Protein AF-A0A8J3V2R7-F1 (afdb_monomer)

Organism: NCBI:txid487172

Foldseek 3Di:
DDAQEKAFLFAFAQWKWWKDAPNDIGIHGHHHHDDQPPLVVQAGMAGQQVNVCVRQVWDQDPPQSFTPPDPDQKFWIWIDTPDGYQHQGDDDDGDGNVVVNSHHGDPPPNPPPPPPDDDDDDDDDDGDTGIYGTDDDDDDDDDDDDDDDDDDDDDDDDDDDDDDDDDDDDDDDDDDDDDDDDDDDD

pLDDT: mean 70.34, std 26.2, range [26.89, 98.31]

Structure (mmCIF, N/CA/C/O backbone):
data_AF-A0A8J3V2R7-F1
#
_entry.id   AF-A0A8J3V2R7-F1
#
loop_
_atom_site.group_PDB
_atom_site.id
_atom_site.type_symbol
_atom_site.label_atom_id
_atom_site.label_alt_id
_atom_site.label_comp_id
_atom_site.label_asym_id
_atom_site.label_entity_id
_atom_site.label_seq_id
_atom_site.pdbx_PDB_ins_code
_atom_site.Cartn_x
_atom_site.Cartn_y
_atom_site.Cartn_z
_atom_site.occupancy
_atom_site.B_iso_or_equiv
_atom_site.auth_seq_id
_atom_site.auth_comp_id
_atom_site.auth_asym_id
_atom_site.auth_atom_id
_atom_site.pdbx_PDB_model_num
ATOM 1 N N . MET A 1 1 ? 3.127 14.231 4.949 1.00 80.62 1 MET A N 1
ATOM 2 C CA . MET A 1 1 ? 2.499 12.976 4.472 1.00 80.62 1 MET A CA 1
ATOM 3 C C . MET A 1 1 ? 1.291 13.250 3.580 1.00 80.62 1 MET A C 1
ATOM 5 O O . MET A 1 1 ? 0.375 13.975 3.983 1.00 80.62 1 MET A O 1
ATOM 9 N N . GLN A 1 2 ? 1.306 12.687 2.372 1.00 93.19 2 GLN A N 1
ATOM 10 C CA . GLN A 1 2 ? 0.197 12.668 1.410 1.00 93.19 2 GLN A CA 1
ATOM 11 C C . GLN A 1 2 ? -0.614 11.383 1.610 1.00 93.19 2 GLN A C 1
ATOM 13 O O . GLN A 1 2 ? -0.013 10.329 1.777 1.00 93.19 2 GLN A O 1
ATOM 18 N N . LYS A 1 3 ? -1.953 11.468 1.585 1.00 96.25 3 LYS A N 1
ATOM 19 C CA . LYS A 1 3 ? -2.803 10.279 1.742 1.00 96.25 3 LYS A CA 1
ATOM 20 C C . LYS A 1 3 ? -2.642 9.357 0.529 1.00 96.25 3 LYS A C 1
ATOM 22 O O . LYS A 1 3 ? -2.679 9.838 -0.602 1.00 96.25 3 LYS A O 1
ATOM 27 N N . GLY A 1 4 ? -2.479 8.065 0.781 1.00 97.00 4 GLY A N 1
ATOM 28 C CA . GLY A 1 4 ? -2.238 7.034 -0.224 1.00 97.00 4 GLY A CA 1
ATOM 29 C C . GLY A 1 4 ? -0.777 6.946 -0.669 1.00 97.00 4 GLY A C 1
ATOM 30 O O . GLY A 1 4 ? -0.465 6.116 -1.514 1.00 97.00 4 GLY A O 1
ATOM 31 N N . LEU A 1 5 ? 0.135 7.761 -0.129 1.00 97.44 5 LEU A N 1
ATOM 32 C CA . LEU A 1 5 ? 1.559 7.541 -0.369 1.00 97.44 5 LEU A CA 1
ATOM 33 C C . LEU A 1 5 ? 2.002 6.294 0.399 1.00 97.44 5 LEU A C 1
ATOM 35 O O . LEU A 1 5 ? 1.673 6.132 1.574 1.00 97.44 5 LEU A O 1
ATOM 39 N N . ALA A 1 6 ? 2.770 5.438 -0.263 1.00 96.81 6 ALA A N 1
ATOM 40 C CA . ALA A 1 6 ? 3.414 4.304 0.370 1.00 96.81 6 ALA A CA 1
ATOM 41 C C . ALA A 1 6 ? 4.897 4.205 -0.005 1.00 96.81 6 ALA A C 1
ATOM 43 O O . ALA A 1 6 ? 5.293 4.553 -1.126 1.00 96.81 6 ALA A O 1
ATOM 44 N N . ALA A 1 7 ? 5.707 3.699 0.926 1.00 95.44 7 ALA A N 1
ATOM 45 C CA . ALA A 1 7 ? 7.078 3.291 0.648 1.00 95.44 7 ALA A CA 1
ATOM 46 C C . ALA A 1 7 ? 7.116 1.799 0.298 1.00 95.44 7 ALA A C 1
ATOM 48 O O . ALA A 1 7 ? 6.438 0.997 0.942 1.00 95.44 7 ALA A O 1
ATOM 49 N N . SER A 1 8 ? 7.903 1.420 -0.714 1.00 94.94 8 SER A N 1
ATOM 50 C CA . SER A 1 8 ? 8.157 0.008 -1.030 1.00 94.94 8 SER A CA 1
ATOM 51 C C . SER A 1 8 ? 9.658 -0.306 -1.053 1.00 94.94 8 SER A C 1
ATOM 53 O O . SER A 1 8 ? 10.448 0.472 -1.605 1.00 94.94 8 SER A O 1
ATOM 55 N N . PRO A 1 9 ? 10.080 -1.467 -0.514 1.00 93.06 9 PRO A N 1
ATOM 56 C CA . PRO A 1 9 ? 11.466 -1.915 -0.549 1.00 93.06 9 PRO A CA 1
ATOM 57 C C . PRO A 1 9 ? 11.858 -2.531 -1.901 1.00 93.06 9 PRO A C 1
ATOM 59 O O . PRO A 1 9 ? 13.017 -2.897 -2.097 1.00 93.06 9 PRO A O 1
ATOM 62 N N . SER A 1 10 ? 10.908 -2.676 -2.832 1.00 93.88 10 SER A N 1
ATOM 63 C CA . SER A 1 10 ? 11.123 -3.411 -4.081 1.00 93.88 10 SER A CA 1
ATOM 64 C C . SER A 1 10 ? 10.361 -2.890 -5.295 1.00 93.88 10 SER A C 1
ATOM 66 O O . SER A 1 10 ? 10.948 -2.898 -6.372 1.00 93.88 10 SER A O 1
ATOM 68 N N . TRP A 1 11 ? 9.109 -2.437 -5.174 1.00 95.19 11 TRP A N 1
ATOM 69 C CA . TRP A 1 11 ? 8.280 -2.121 -6.345 1.00 95.19 11 TRP A CA 1
ATOM 70 C C . TRP A 1 11 ? 8.709 -0.849 -7.107 1.00 95.19 11 TRP A C 1
ATOM 72 O O . TRP A 1 11 ? 9.328 0.049 -6.522 1.00 95.19 11 TRP A O 1
ATOM 82 N N . PRO A 1 12 ? 8.372 -0.745 -8.413 1.00 95.88 12 PRO A N 1
ATOM 83 C CA . PRO A 1 12 ? 8.630 0.441 -9.227 1.00 95.88 12 PRO A CA 1
ATOM 84 C C . PRO A 1 12 ? 8.034 1.724 -8.638 1.00 95.88 12 PRO A C 1
ATOM 86 O O . PRO A 1 12 ? 6.883 1.729 -8.189 1.00 95.88 12 PRO A O 1
ATOM 89 N N . MET A 1 13 ? 8.778 2.831 -8.704 1.00 95.31 13 MET A N 1
ATOM 90 C CA . MET A 1 13 ? 8.238 4.166 -8.401 1.00 95.31 13 MET A CA 1
ATOM 91 C C . MET A 1 13 ? 7.055 4.495 -9.314 1.00 95.31 13 MET A C 1
ATOM 93 O O . MET A 1 13 ? 7.127 4.293 -10.526 1.00 95.31 13 MET A O 1
ATOM 97 N N . GLY A 1 14 ? 5.970 5.001 -8.726 1.00 94.75 14 GLY A N 1
ATOM 98 C CA . GLY A 1 14 ? 4.709 5.269 -9.418 1.00 94.75 14 GLY A CA 1
ATOM 99 C C . GLY A 1 14 ? 3.771 4.062 -9.546 1.00 94.75 14 GLY A C 1
ATOM 100 O O . GLY A 1 14 ? 2.698 4.210 -10.125 1.00 94.75 14 GLY A O 1
ATOM 101 N N . THR A 1 15 ? 4.126 2.887 -9.003 1.00 96.69 15 THR A N 1
ATOM 102 C CA . THR A 1 15 ? 3.207 1.732 -8.917 1.00 96.69 15 THR A CA 1
ATOM 103 C C . THR A 1 15 ? 1.975 2.108 -8.102 1.00 96.69 15 THR A C 1
ATOM 105 O O . THR A 1 15 ? 2.119 2.667 -7.021 1.00 96.69 15 THR A O 1
ATOM 108 N N . LYS A 1 16 ? 0.775 1.791 -8.588 1.00 97.31 16 LYS A N 1
ATOM 109 C CA . LYS A 1 16 ? -0.505 2.082 -7.930 1.00 97.31 16 LYS A CA 1
ATOM 110 C C . LYS A 1 16 ? -1.257 0.802 -7.611 1.00 97.31 16 LYS A C 1
ATOM 112 O O . LYS A 1 16 ? -1.117 -0.210 -8.301 1.00 97.31 16 LYS A O 1
ATOM 117 N N . GLY A 1 17 ? -2.100 0.871 -6.595 1.00 97.19 17 GLY A N 1
ATOM 118 C CA . GLY A 1 17 ? -2.935 -0.242 -6.190 1.00 97.19 17 GLY A CA 1
ATOM 119 C C . GLY A 1 17 ? -3.893 0.132 -5.075 1.00 97.19 17 GLY A C 1
ATOM 120 O O . GLY A 1 17 ? -4.165 1.305 -4.821 1.00 97.19 17 GLY A O 1
ATOM 121 N N . TYR A 1 18 ? -4.391 -0.882 -4.383 1.00 97.81 18 TYR A N 1
ATOM 122 C CA . TYR A 1 18 ? -5.098 -0.716 -3.123 1.00 97.81 18 TYR A CA 1
ATOM 123 C C . TYR A 1 18 ? -4.749 -1.831 -2.142 1.00 97.81 18 TYR A C 1
ATOM 125 O O . TYR A 1 18 ? -4.380 -2.939 -2.530 1.00 97.81 18 TYR A O 1
ATOM 133 N N . VAL A 1 19 ? -4.897 -1.525 -0.859 1.00 97.50 19 VAL A N 1
ATOM 134 C CA . VAL A 1 19 ? -4.852 -2.479 0.246 1.00 97.50 19 VAL A CA 1
ATOM 135 C C . VAL A 1 19 ? -6.250 -2.685 0.822 1.00 97.50 19 VAL A C 1
ATOM 137 O O . VAL A 1 19 ? -7.100 -1.793 0.760 1.00 97.50 19 VAL A O 1
ATOM 140 N N . VAL A 1 20 ? -6.485 -3.865 1.389 1.00 97.31 20 VAL A N 1
ATOM 141 C CA . VAL A 1 20 ? -7.704 -4.225 2.114 1.00 97.31 20 VAL A CA 1
ATOM 142 C C . VAL A 1 20 ? -7.334 -4.709 3.512 1.00 97.31 20 VAL A C 1
ATOM 144 O O . VAL A 1 20 ? -6.517 -5.620 3.667 1.00 97.31 20 VAL A O 1
ATOM 147 N N . TYR A 1 21 ? -7.967 -4.114 4.522 1.00 97.00 21 TYR A N 1
ATOM 148 C CA . TYR A 1 21 ? -7.853 -4.491 5.930 1.00 97.00 21 TYR A CA 1
ATOM 149 C C . TYR A 1 21 ? -9.238 -4.457 6.576 1.00 97.00 21 TYR A C 1
ATOM 151 O O . TYR A 1 21 ? -9.929 -3.445 6.483 1.00 97.00 21 TYR A O 1
ATOM 159 N N . GLN A 1 22 ? -9.659 -5.563 7.202 1.00 95.38 22 GLN A N 1
ATOM 160 C CA . GLN A 1 22 ? -10.963 -5.683 7.880 1.00 95.38 22 GLN A CA 1
ATOM 161 C C . GLN A 1 22 ? -12.152 -5.160 7.035 1.00 95.38 22 GLN A C 1
ATOM 163 O O . GLN A 1 22 ? -13.019 -4.438 7.518 1.00 95.38 22 GLN A O 1
ATOM 168 N N . GLY A 1 23 ? -12.162 -5.474 5.734 1.00 96.56 23 GLY A N 1
ATOM 169 C CA . GLY A 1 23 ? -13.194 -5.034 4.783 1.00 96.56 23 GLY A CA 1
ATOM 170 C C . GLY A 1 23 ? -13.068 -3.587 4.279 1.00 96.56 23 GLY A C 1
ATOM 171 O O . GLY A 1 23 ? -13.684 -3.248 3.272 1.00 96.56 23 GLY A O 1
ATOM 172 N N . LYS A 1 24 ? -12.237 -2.737 4.896 1.00 97.75 24 LYS A N 1
ATOM 173 C CA . LYS A 1 24 ? -11.935 -1.392 4.383 1.00 97.75 24 LYS A CA 1
ATOM 174 C C . LYS A 1 24 ? -10.917 -1.475 3.248 1.00 97.75 24 LYS A C 1
ATOM 176 O O . LYS A 1 24 ? -9.888 -2.132 3.395 1.00 97.75 24 LYS A O 1
ATOM 181 N N . LYS A 1 25 ? -11.169 -0.759 2.149 1.00 97.94 25 LYS A N 1
ATOM 182 C CA . LYS A 1 25 ? -10.244 -0.601 1.015 1.00 97.94 25 LYS A CA 1
ATOM 183 C C . LYS A 1 25 ? -9.603 0.785 1.055 1.00 97.94 25 LYS A C 1
ATOM 185 O O . LYS A 1 25 ? -10.325 1.774 1.151 1.00 97.94 25 LYS A O 1
ATOM 190 N N . ALA A 1 26 ? -8.284 0.874 0.912 1.00 98.31 26 ALA A N 1
ATOM 191 C CA . ALA A 1 26 ? -7.586 2.143 0.713 1.00 98.31 26 ALA A CA 1
ATOM 192 C C . ALA A 1 26 ? -6.630 2.066 -0.478 1.00 98.31 26 ALA A C 1
ATOM 194 O O . ALA A 1 26 ? -5.900 1.092 -0.632 1.00 98.31 26 ALA A O 1
ATOM 195 N N . GLU A 1 27 ? -6.644 3.091 -1.322 1.00 98.31 27 GLU A N 1
ATOM 196 C CA . GLU A 1 27 ? -5.749 3.198 -2.476 1.00 98.31 27 GLU A CA 1
ATOM 197 C C . GLU A 1 27 ? -4.338 3.599 -2.040 1.00 98.31 27 GLU A C 1
ATOM 199 O O . GLU A 1 27 ? -4.170 4.339 -1.068 1.00 98.31 27 GLU A O 1
ATOM 204 N N . PHE A 1 28 ? -3.334 3.125 -2.776 1.00 97.81 28 PHE A N 1
ATOM 205 C CA . PHE A 1 28 ? -1.943 3.516 -2.589 1.00 97.81 28 PHE A CA 1
ATOM 206 C C . PHE A 1 28 ? -1.245 3.818 -3.918 1.00 97.81 28 PHE A C 1
ATOM 208 O O . PHE A 1 28 ? -1.607 3.293 -4.975 1.00 97.81 28 PHE A O 1
ATOM 215 N N . PHE A 1 29 ? -0.177 4.605 -3.839 1.00 97.69 29 PHE A N 1
ATOM 216 C CA . PHE A 1 29 ? 0.861 4.700 -4.853 1.00 97.69 29 PHE A CA 1
ATOM 217 C C . PHE A 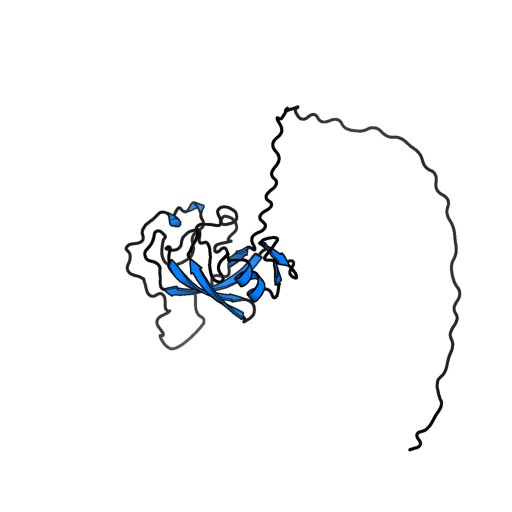1 29 ? 2.247 4.662 -4.199 1.00 97.69 29 PHE A C 1
ATOM 219 O O . PHE A 1 29 ? 2.457 5.183 -3.104 1.00 97.69 29 PHE A O 1
ATOM 226 N N . ILE A 1 30 ? 3.205 4.041 -4.880 1.00 97.31 30 ILE A N 1
ATOM 227 C CA . ILE A 1 30 ? 4.590 3.923 -4.435 1.00 97.31 30 ILE A CA 1
ATOM 228 C C . ILE A 1 30 ? 5.321 5.224 -4.760 1.00 97.31 30 ILE A C 1
ATOM 230 O O . ILE A 1 30 ? 5.652 5.484 -5.918 1.00 97.31 30 ILE A O 1
ATOM 234 N N . GLY A 1 31 ? 5.523 6.042 -3.727 1.00 95.56 31 GLY A N 1
ATOM 235 C CA . GLY A 1 31 ? 6.181 7.348 -3.807 1.00 95.56 31 GLY A CA 1
ATOM 236 C C . GLY A 1 31 ? 7.507 7.434 -3.049 1.00 95.56 31 GLY A C 1
ATOM 237 O O . GLY A 1 31 ? 8.198 8.436 -3.193 1.00 95.56 31 GLY A O 1
ATOM 238 N N . ASP A 1 32 ? 7.860 6.417 -2.255 1.00 94.25 32 ASP A N 1
ATOM 239 C CA . ASP A 1 32 ? 9.074 6.415 -1.428 1.00 94.25 32 ASP A CA 1
ATOM 240 C C . ASP A 1 32 ? 9.726 5.015 -1.305 1.00 94.25 32 ASP A C 1
ATOM 242 O O . ASP A 1 32 ? 9.177 3.995 -1.744 1.00 94.25 32 ASP A O 1
ATOM 246 N N . ARG A 1 33 ? 10.933 4.949 -0.736 1.00 92.44 33 ARG A N 1
ATOM 247 C CA . ARG A 1 33 ? 11.737 3.734 -0.569 1.00 92.44 33 ARG A CA 1
ATOM 248 C C . ARG A 1 33 ? 11.772 3.257 0.868 1.00 92.44 33 ARG A C 1
ATOM 250 O O . ARG A 1 33 ? 12.019 4.022 1.788 1.00 92.44 33 ARG A O 1
ATOM 257 N N . GLY A 1 34 ? 11.645 1.945 1.028 1.00 86.19 34 GLY A N 1
ATOM 258 C CA . GLY A 1 34 ? 11.691 1.297 2.332 1.00 86.19 34 GLY A CA 1
ATOM 259 C C . GLY A 1 34 ? 10.388 0.569 2.667 1.00 86.19 34 GLY A C 1
ATOM 260 O O . GLY A 1 34 ? 9.577 0.350 1.774 1.00 86.19 34 GLY A O 1
ATOM 261 N N . PRO A 1 35 ? 10.200 0.152 3.926 1.00 79.12 35 PRO A N 1
ATOM 262 C CA . PRO A 1 35 ? 11.092 0.431 5.050 1.00 79.12 35 PRO A CA 1
ATOM 263 C C . PRO A 1 35 ? 12.407 -0.354 4.922 1.00 79.12 35 PRO A C 1
ATOM 265 O O . PRO A 1 35 ? 12.427 -1.447 4.361 1.00 79.12 35 PRO A O 1
ATOM 268 N N . GLY A 1 36 ? 13.526 0.177 5.419 1.00 75.56 36 GLY A N 1
ATOM 269 C CA . GLY A 1 36 ? 14.792 -0.573 5.461 1.00 75.56 36 GLY A CA 1
ATOM 270 C C . GLY A 1 36 ? 14.707 -1.679 6.515 1.00 75.56 36 GLY A C 1
ATOM 271 O O . GLY A 1 36 ? 14.497 -2.855 6.219 1.00 75.56 36 GLY A O 1
ATOM 272 N N . ILE A 1 37 ? 14.752 -1.269 7.780 1.00 74.81 37 ILE A N 1
ATOM 273 C CA . ILE A 1 37 ? 14.200 -2.037 8.900 1.00 74.81 37 ILE A CA 1
ATOM 274 C C . ILE A 1 37 ? 12.749 -1.546 9.076 1.00 74.81 37 ILE A C 1
ATOM 276 O O . ILE A 1 37 ? 12.566 -0.331 9.084 1.00 74.81 37 ILE A O 1
ATOM 280 N N . PRO A 1 38 ? 11.724 -2.417 9.197 1.00 74.50 38 PRO A N 1
ATOM 281 C CA . PRO A 1 38 ? 11.797 -3.857 9.441 1.00 74.50 38 PRO A CA 1
ATOM 282 C C . PRO A 1 38 ? 11.468 -4.757 8.224 1.00 74.50 38 PRO A C 1
ATOM 284 O O . PRO A 1 38 ? 10.892 -5.825 8.420 1.00 74.50 38 PRO A O 1
ATOM 287 N N . SER A 1 39 ? 11.880 -4.427 6.986 1.00 69.56 39 SER A N 1
ATOM 288 C CA . SER A 1 39 ? 11.642 -5.313 5.814 1.00 69.56 39 SER A CA 1
ATOM 289 C C . SER A 1 39 ? 12.160 -6.744 5.997 1.00 69.56 39 SER A C 1
ATOM 291 O O . SER A 1 39 ? 11.548 -7.698 5.524 1.00 69.56 39 SER A O 1
ATOM 293 N N . ASN A 1 40 ? 13.244 -6.922 6.757 1.00 62.25 40 ASN A N 1
ATOM 294 C CA . ASN A 1 40 ? 13.793 -8.241 7.096 1.00 62.25 40 ASN A CA 1
ATOM 295 C C . ASN A 1 40 ? 12.864 -9.091 7.998 1.00 62.25 40 ASN A C 1
ATOM 297 O O . ASN A 1 40 ? 13.175 -10.246 8.267 1.00 62.25 40 ASN A O 1
ATOM 301 N N . LYS A 1 41 ? 11.745 -8.530 8.480 1.00 64.31 41 LYS A N 1
ATOM 302 C CA . LYS A 1 41 ? 10.722 -9.182 9.318 1.00 64.31 41 LYS A CA 1
ATOM 303 C C . LYS A 1 41 ? 9.365 -9.319 8.599 1.00 64.31 41 LYS A C 1
ATOM 305 O O . LYS A 1 41 ? 8.340 -9.456 9.257 1.00 64.31 41 LYS A O 1
ATOM 310 N N . GLY A 1 42 ? 9.344 -9.255 7.263 1.00 69.94 42 GLY A N 1
ATOM 311 C CA . GLY A 1 42 ? 8.124 -9.436 6.458 1.00 69.94 42 GLY A CA 1
ATOM 312 C C . GLY A 1 42 ? 7.221 -8.200 6.360 1.00 69.94 42 GLY A C 1
ATOM 313 O O . GLY A 1 42 ? 6.051 -8.322 6.000 1.00 69.94 42 GLY A O 1
ATOM 314 N N . VAL A 1 43 ? 7.751 -7.014 6.674 1.00 77.06 43 VAL A N 1
ATOM 315 C CA . VAL A 1 43 ? 7.044 -5.730 6.562 1.00 77.06 43 VAL A CA 1
ATOM 316 C C . VAL A 1 43 ? 7.408 -5.067 5.237 1.00 77.06 43 VAL A C 1
ATOM 318 O O . VAL A 1 43 ? 8.493 -4.515 5.093 1.00 77.06 43 VAL A O 1
ATOM 321 N N . MET A 1 44 ? 6.523 -5.170 4.246 1.00 85.06 44 MET A N 1
ATOM 322 C CA . MET A 1 44 ? 6.891 -5.015 2.825 1.00 85.06 44 MET A CA 1
ATOM 323 C C . MET A 1 44 ? 6.311 -3.769 2.143 1.00 85.06 44 MET A C 1
ATOM 325 O O . MET A 1 44 ? 6.527 -3.558 0.950 1.00 85.06 44 MET A O 1
ATOM 329 N N . LEU A 1 45 ? 5.557 -2.964 2.885 1.00 92.69 45 LEU A N 1
ATOM 330 C CA . LEU A 1 45 ? 4.930 -1.731 2.427 1.00 92.69 45 LEU A CA 1
ATOM 331 C C . LEU A 1 45 ? 4.797 -0.813 3.647 1.00 92.69 45 LEU A C 1
ATOM 333 O O . LEU A 1 45 ? 4.303 -1.260 4.680 1.00 92.69 45 LEU A O 1
ATOM 337 N N . ASP A 1 46 ? 5.243 0.436 3.545 1.00 93.81 46 ASP A N 1
ATOM 338 C CA . ASP A 1 46 ? 4.980 1.461 4.562 1.00 93.81 46 ASP A CA 1
ATOM 339 C C . ASP A 1 46 ? 3.818 2.336 4.096 1.00 93.81 46 ASP A C 1
ATOM 341 O O . ASP A 1 46 ? 3.847 2.794 2.957 1.00 93.81 46 ASP A O 1
ATOM 345 N N . LEU A 1 47 ? 2.788 2.537 4.919 1.00 95.75 47 LEU A N 1
ATOM 346 C CA . LEU A 1 47 ? 1.619 3.345 4.553 1.00 95.75 47 LEU A CA 1
ATOM 347 C C . LEU A 1 47 ? 1.685 4.699 5.251 1.00 95.75 47 LEU A C 1
ATOM 349 O O . LEU A 1 47 ? 1.938 4.771 6.452 1.00 95.75 47 LEU A O 1
ATOM 353 N N . ASP A 1 48 ? 1.354 5.780 4.539 1.00 95.81 48 ASP A N 1
ATOM 354 C CA . ASP A 1 48 ? 1.218 7.079 5.193 1.00 95.81 48 ASP A CA 1
ATOM 355 C C . ASP A 1 48 ? 0.204 7.015 6.353 1.00 95.81 48 ASP A C 1
ATOM 357 O O . ASP A 1 48 ? -0.850 6.371 6.265 1.00 95.81 48 ASP A O 1
ATOM 361 N N . GLY A 1 49 ? 0.492 7.733 7.439 1.00 96.12 49 GLY A N 1
ATOM 362 C CA . GLY A 1 49 ? -0.296 7.624 8.664 1.00 96.12 49 GLY A CA 1
ATOM 363 C C . GLY A 1 49 ? -1.773 8.011 8.517 1.00 96.12 49 GLY A C 1
ATOM 364 O O . GLY A 1 49 ? -2.593 7.536 9.297 1.00 96.12 49 GLY A O 1
ATOM 365 N N . LYS A 1 50 ? -2.175 8.788 7.495 1.00 97.44 50 LYS A N 1
ATOM 366 C CA . LYS A 1 50 ? -3.602 9.066 7.225 1.00 97.44 50 LYS A CA 1
ATOM 367 C C . LYS A 1 50 ? -4.314 7.858 6.623 1.00 97.44 50 LYS A C 1
ATOM 369 O O . LYS A 1 50 ? -5.507 7.670 6.861 1.00 97.44 50 LYS A O 1
ATOM 374 N N . THR A 1 51 ? -3.610 7.061 5.822 1.00 97.94 51 THR A N 1
ATOM 375 C CA . THR A 1 51 ? -4.127 5.799 5.281 1.00 97.94 51 THR A CA 1
ATOM 376 C C . THR A 1 51 ? -4.154 4.730 6.361 1.00 97.94 51 THR A C 1
ATOM 378 O O . THR A 1 51 ? -5.181 4.073 6.520 1.00 97.94 51 THR A O 1
ATOM 381 N N . PHE A 1 52 ? -3.088 4.623 7.161 1.00 97.19 52 PHE A N 1
ATOM 382 C CA . PHE A 1 52 ? -3.048 3.714 8.304 1.00 97.19 52 PHE A CA 1
ATOM 383 C C . PHE A 1 52 ? -4.196 3.992 9.287 1.00 97.19 52 PHE A C 1
ATOM 385 O O . PHE A 1 52 ? -4.993 3.096 9.551 1.00 97.19 52 PHE A O 1
ATOM 392 N N . ALA A 1 53 ? -4.350 5.246 9.736 1.00 97.44 53 ALA A N 1
ATOM 393 C CA . ALA A 1 53 ? -5.436 5.686 10.618 1.00 97.44 53 ALA A CA 1
ATOM 394 C C . ALA A 1 53 ? -6.827 5.320 10.070 1.00 97.44 53 ALA A C 1
ATOM 396 O O . ALA A 1 53 ? -7.653 4.746 10.775 1.00 97.44 53 ALA A O 1
ATOM 397 N N . TYR A 1 54 ? -7.076 5.576 8.782 1.00 97.56 54 TYR A N 1
ATOM 398 C CA . TYR A 1 54 ? -8.338 5.210 8.134 1.00 97.56 54 TYR A CA 1
ATOM 399 C C . TYR A 1 54 ? -8.618 3.693 8.193 1.00 97.56 54 TYR A C 1
ATOM 401 O O . TYR A 1 54 ? -9.735 3.279 8.527 1.00 97.56 54 TYR A O 1
ATOM 409 N N . LEU A 1 55 ? -7.610 2.861 7.907 1.00 97.69 55 LEU A N 1
ATOM 410 C CA . LEU A 1 55 ? -7.738 1.402 7.940 1.00 97.69 55 LEU A CA 1
ATOM 411 C C . LEU A 1 55 ? -7.948 0.885 9.371 1.00 97.69 55 LEU A C 1
ATOM 413 O O . LEU A 1 55 ? -8.899 0.143 9.610 1.00 97.69 55 LEU A O 1
ATOM 417 N N . THR A 1 56 ? -7.152 1.323 10.344 1.00 97.38 56 THR A N 1
ATOM 418 C CA . THR A 1 56 ? -7.261 0.862 11.741 1.00 97.38 56 THR A CA 1
ATOM 419 C C . THR A 1 56 ? -8.434 1.462 12.510 1.00 97.38 56 THR A C 1
ATOM 421 O O . THR A 1 56 ? -8.876 0.877 13.490 1.00 97.38 56 THR A O 1
ATOM 424 N N . GLY A 1 57 ? -8.984 2.593 12.058 1.00 96.75 57 GLY A N 1
ATOM 425 C CA . GLY A 1 57 ? -9.961 3.374 12.825 1.00 96.75 57 GLY A CA 1
ATOM 426 C C . GLY A 1 57 ? -9.327 4.353 13.820 1.00 96.75 57 GLY A C 1
ATOM 427 O O . GLY A 1 57 ? -10.058 4.983 14.578 1.00 96.75 57 GLY A O 1
ATOM 428 N N . GLY A 1 58 ? -7.998 4.497 13.805 1.00 96.25 58 GLY A N 1
ATOM 429 C CA . GLY A 1 58 ? -7.299 5.537 14.554 1.00 96.25 58 GLY A CA 1
ATOM 430 C C . GLY A 1 58 ? -7.476 6.940 13.956 1.00 96.25 58 GLY A C 1
ATOM 431 O O . GLY A 1 58 ? -8.070 7.135 12.893 1.00 96.25 58 GLY A O 1
ATOM 432 N N . THR A 1 59 ? -6.885 7.928 14.623 1.00 97.31 59 THR A N 1
ATOM 433 C CA . THR A 1 59 ? -6.914 9.345 14.239 1.00 97.31 59 THR A CA 1
ATOM 434 C C . THR A 1 59 ? -5.505 9.834 13.926 1.00 97.31 59 THR A C 1
ATOM 436 O O . THR A 1 59 ? -4.602 9.706 14.748 1.00 97.31 59 THR A O 1
ATOM 439 N N . TRP A 1 60 ? -5.314 10.424 12.745 1.00 96.38 60 TRP A N 1
ATOM 440 C CA . TRP A 1 60 ? -4.051 11.058 12.360 1.00 96.38 60 TRP A CA 1
ATOM 441 C C . TRP A 1 60 ? -3.899 12.436 13.016 1.00 96.38 60 TRP A C 1
ATOM 443 O O . TRP A 1 60 ? -4.677 13.348 12.718 1.00 96.38 60 TRP A O 1
ATOM 453 N N . ASP A 1 61 ? -2.862 12.614 13.833 1.00 94.62 61 ASP A N 1
ATOM 454 C CA . ASP A 1 61 ? -2.473 13.922 14.357 1.00 94.62 61 ASP A CA 1
ATOM 455 C C . ASP A 1 61 ? -1.499 14.624 13.398 1.00 94.62 61 ASP A C 1
ATOM 457 O O . ASP A 1 61 ? -0.452 14.104 13.008 1.00 94.62 61 ASP A O 1
ATOM 461 N N . ARG A 1 62 ? -1.852 15.852 13.012 1.00 93.94 62 ARG A N 1
ATOM 462 C CA . ARG A 1 62 ? -1.064 16.687 12.099 1.00 93.94 62 ARG A CA 1
ATOM 463 C C . ARG A 1 62 ? 0.109 17.387 12.784 1.00 93.94 62 ARG A C 1
ATOM 465 O O . ARG A 1 62 ? 1.002 17.822 12.063 1.00 93.94 62 ARG A O 1
ATOM 472 N N . SER A 1 63 ? 0.090 17.500 14.111 1.00 94.25 63 SER A N 1
ATOM 473 C CA . SER A 1 63 ? 1.118 18.169 14.910 1.00 94.25 63 SER A CA 1
ATOM 474 C C . SER A 1 63 ? 2.259 17.215 15.257 1.00 94.25 63 SER A C 1
ATOM 476 O O . SER A 1 63 ? 3.410 17.522 14.968 1.00 94.25 63 SER A O 1
ATOM 478 N N . SER A 1 64 ? 1.952 16.035 15.813 1.00 93.56 64 SER A N 1
ATOM 479 C CA . SER A 1 64 ? 2.968 15.013 16.127 1.00 93.56 64 SER A CA 1
ATOM 480 C C . SER A 1 64 ? 3.337 14.098 14.953 1.00 93.56 64 SER A C 1
ATOM 482 O O . SER A 1 64 ? 4.332 13.387 15.040 1.00 93.56 64 SER A O 1
ATOM 484 N N . LEU A 1 65 ? 2.564 14.109 13.857 1.00 93.38 65 LEU A N 1
ATOM 485 C CA . LEU A 1 65 ? 2.732 13.213 12.701 1.00 93.38 65 LEU A CA 1
ATOM 486 C C . LEU A 1 65 ? 2.613 11.715 13.053 1.00 93.38 65 LEU A C 1
ATOM 488 O O . LEU A 1 65 ? 3.257 10.872 12.428 1.00 93.38 65 LEU A O 1
ATOM 492 N N . THR A 1 66 ? 1.766 11.387 14.032 1.00 93.38 66 THR A N 1
ATOM 493 C CA . THR A 1 66 ? 1.496 10.014 14.489 1.00 93.38 66 THR A CA 1
ATOM 494 C C . THR A 1 66 ? 0.007 9.655 14.391 1.00 93.38 66 THR A C 1
ATOM 496 O O . THR A 1 66 ? -0.843 10.497 14.081 1.00 93.38 66 THR A O 1
ATOM 499 N N . VAL A 1 67 ? -0.318 8.380 14.625 1.00 96.06 67 VAL A N 1
ATOM 500 C CA . VAL A 1 67 ? -1.695 7.872 14.691 1.00 96.06 67 VAL A CA 1
ATOM 501 C C . VAL A 1 67 ? -2.042 7.543 16.141 1.00 96.06 67 VAL A C 1
ATOM 503 O O . VAL A 1 67 ? -1.310 6.811 16.797 1.00 96.06 67 VAL A O 1
ATOM 506 N N . HIS A 1 68 ? -3.179 8.052 16.613 1.00 95.12 68 HIS A N 1
ATOM 507 C CA . HIS A 1 68 ? -3.725 7.817 17.954 1.00 95.12 68 HIS A CA 1
ATOM 508 C C . HIS A 1 68 ? -4.976 6.936 17.898 1.00 95.12 68 HIS A C 1
ATOM 510 O O . HIS A 1 68 ? -5.577 6.771 16.836 1.00 95.12 68 HIS A O 1
ATOM 516 N N . GLY A 1 69 ? -5.417 6.409 19.042 1.00 92.25 69 GLY A N 1
ATOM 517 C CA . GLY A 1 69 ? -6.651 5.613 19.134 1.00 92.25 69 GLY A CA 1
ATOM 518 C C . GLY A 1 69 ? -6.526 4.183 18.595 1.00 92.25 69 GLY A C 1
ATOM 519 O O . GLY A 1 69 ? -7.532 3.551 18.287 1.00 92.25 69 GLY A O 1
ATOM 520 N N . THR A 1 70 ? -5.301 3.677 18.456 1.00 91.56 70 THR A N 1
ATOM 521 C CA . THR A 1 70 ? -5.003 2.287 18.103 1.00 91.56 70 THR A CA 1
ATOM 522 C C . THR A 1 70 ? -3.626 1.907 18.647 1.00 91.56 70 THR A C 1
ATOM 524 O O . THR A 1 70 ? -2.672 2.659 18.472 1.00 91.56 70 THR A O 1
ATOM 527 N N . ASP A 1 71 ? -3.516 0.733 19.270 1.00 90.62 71 ASP A N 1
ATOM 528 C CA . ASP A 1 71 ? -2.236 0.181 19.749 1.00 90.62 71 ASP A CA 1
ATOM 529 C C . ASP A 1 71 ? -1.497 -0.617 18.654 1.00 90.62 71 ASP A C 1
ATOM 531 O O . ASP A 1 71 ? -0.450 -1.229 18.882 1.00 90.62 71 ASP A O 1
ATOM 535 N N . LEU A 1 72 ? -2.054 -0.651 17.438 1.00 89.38 72 LEU A N 1
ATOM 536 C CA . LEU A 1 72 ? -1.491 -1.381 16.310 1.00 89.38 72 LEU A CA 1
ATOM 537 C C . LEU A 1 72 ? -0.307 -0.606 15.733 1.00 89.38 72 LEU A C 1
ATOM 539 O O . LEU A 1 72 ? -0.480 0.341 14.973 1.00 89.38 72 LEU A O 1
ATOM 543 N N . GLY A 1 73 ? 0.907 -1.066 16.035 1.00 86.94 73 GLY A N 1
ATOM 544 C CA . GLY A 1 73 ? 2.112 -0.614 15.337 1.00 86.94 73 GLY A CA 1
ATOM 545 C C . GLY A 1 73 ? 2.231 -1.170 13.914 1.00 86.94 73 GLY A C 1
ATOM 546 O O . GLY A 1 73 ? 2.896 -0.552 13.090 1.00 86.94 73 GLY A O 1
ATOM 547 N N . HIS A 1 74 ? 1.601 -2.320 13.619 1.00 89.94 74 HIS A N 1
ATOM 548 C CA . HIS A 1 74 ? 1.544 -2.896 12.271 1.00 89.94 74 HIS A CA 1
ATOM 549 C C . HIS A 1 74 ? 0.210 -3.606 11.973 1.00 89.94 74 HIS A C 1
ATOM 551 O O . HIS A 1 74 ? -0.391 -4.171 12.887 1.00 89.94 74 HIS A O 1
ATOM 557 N N . ILE A 1 75 ? -0.215 -3.656 10.699 1.00 93.06 75 ILE A N 1
ATOM 558 C CA . ILE A 1 75 ? -1.409 -4.415 10.262 1.00 93.06 75 ILE A CA 1
ATOM 559 C C . ILE A 1 75 ? -1.177 -5.312 9.043 1.00 93.06 75 ILE A C 1
ATOM 561 O O . ILE A 1 75 ? -0.628 -4.868 8.040 1.00 93.06 75 ILE A O 1
ATOM 565 N N . GLY A 1 76 ? -1.656 -6.558 9.113 1.00 93.69 76 GLY A N 1
ATOM 566 C CA . GLY A 1 76 ? -1.655 -7.507 7.998 1.00 93.69 76 GLY A CA 1
ATOM 567 C C . GLY A 1 76 ? -2.692 -7.144 6.933 1.00 93.69 76 GLY A C 1
ATOM 568 O O . GLY A 1 76 ? -3.888 -7.269 7.191 1.00 93.69 76 GLY A O 1
ATOM 569 N N . VAL A 1 77 ? -2.259 -6.721 5.743 1.00 94.31 77 VAL A N 1
ATOM 570 C CA . VAL A 1 77 ? -3.154 -6.320 4.638 1.00 94.31 77 VAL A CA 1
ATOM 571 C C . VAL A 1 77 ? -3.168 -7.338 3.500 1.00 94.31 77 VAL A C 1
ATOM 573 O O . VAL A 1 77 ? -2.168 -7.998 3.240 1.00 94.31 77 VAL A O 1
ATOM 576 N N . THR A 1 78 ? -4.285 -7.424 2.774 1.00 95.25 78 THR A N 1
ATOM 577 C CA . THR A 1 78 ? -4.284 -7.933 1.387 1.00 95.25 78 THR A CA 1
ATOM 578 C C . THR A 1 78 ? -4.022 -6.760 0.447 1.00 95.25 78 THR A C 1
ATOM 580 O O . THR A 1 78 ? -4.469 -5.653 0.737 1.00 95.25 78 THR A O 1
ATOM 583 N N . TYR A 1 79 ? -3.342 -6.967 -0.678 1.00 94.69 79 TYR A N 1
ATOM 584 C CA . TYR A 1 79 ? -3.059 -5.911 -1.653 1.00 94.69 79 TYR A CA 1
ATOM 585 C C . TYR A 1 79 ? -3.438 -6.333 -3.075 1.00 94.69 79 TYR A C 1
ATOM 587 O O . TYR A 1 79 ? -3.454 -7.517 -3.403 1.00 94.69 79 TYR A O 1
ATOM 595 N N . VAL A 1 80 ? -3.701 -5.347 -3.931 1.00 96.00 80 VAL A N 1
ATOM 596 C CA . VAL A 1 80 ? -3.850 -5.512 -5.381 1.00 96.00 80 VAL A CA 1
ATOM 597 C C . VAL A 1 80 ? -3.105 -4.375 -6.066 1.00 96.00 80 VAL A C 1
ATOM 599 O O . VAL A 1 80 ? -3.370 -3.208 -5.783 1.00 96.00 80 VAL A O 1
ATOM 602 N N . VAL A 1 81 ? -2.184 -4.705 -6.971 1.00 96.00 81 VAL A N 1
ATOM 603 C CA . VAL A 1 81 ? -1.535 -3.728 -7.860 1.00 96.00 81 VAL A CA 1
ATOM 604 C C . VAL A 1 81 ? -2.418 -3.537 -9.090 1.00 96.00 81 VAL A C 1
ATOM 606 O O . VAL A 1 81 ? -2.784 -4.510 -9.744 1.00 96.00 81 VAL A O 1
ATOM 609 N N . THR A 1 82 ? -2.765 -2.289 -9.400 1.00 95.94 82 THR A N 1
ATOM 610 C CA . THR A 1 82 ? -3.618 -1.922 -10.544 1.00 95.94 82 THR A CA 1
ATOM 611 C C . THR A 1 82 ? -2.822 -1.323 -11.701 1.00 95.94 82 THR A C 1
ATOM 613 O O . THR A 1 82 ? -3.233 -1.441 -12.851 1.00 95.94 82 THR A O 1
ATOM 616 N N . GLN A 1 83 ? -1.670 -0.709 -11.419 1.00 95.31 83 GLN A N 1
ATOM 617 C CA . GLN A 1 83 ? -0.759 -0.159 -12.422 1.00 95.31 83 GLN A CA 1
ATOM 618 C C . GLN A 1 83 ? 0.684 -0.312 -11.929 1.00 95.31 83 GLN A C 1
ATOM 620 O O . GLN A 1 83 ? 1.006 0.140 -10.833 1.00 95.31 83 GLN A O 1
ATOM 625 N N . TRP A 1 84 ? 1.572 -0.899 -12.732 1.00 95.25 84 TRP A N 1
ATOM 626 C CA . TRP A 1 84 ? 3.010 -0.873 -12.444 1.00 95.25 84 TRP A CA 1
ATOM 627 C C . TRP A 1 84 ? 3.607 0.492 -12.793 1.00 95.25 84 TRP A C 1
ATOM 629 O O . TRP A 1 84 ? 3.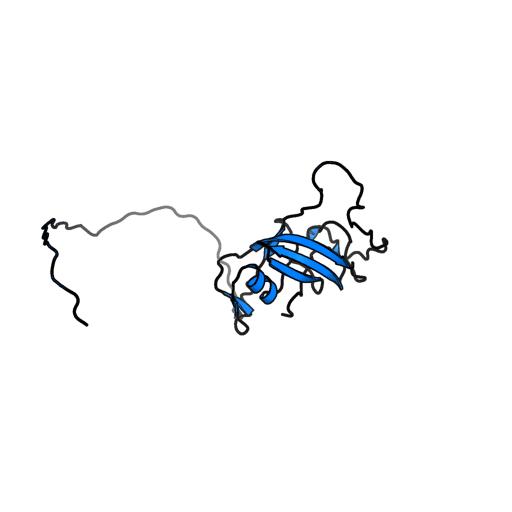259 1.084 -13.812 1.00 95.25 84 TRP A O 1
ATOM 639 N N . GLY A 1 85 ? 4.506 0.979 -11.941 1.00 93.31 85 GLY A N 1
ATOM 640 C CA . GLY A 1 85 ? 5.273 2.193 -12.195 1.00 93.31 85 GLY A CA 1
ATOM 641 C C . GLY A 1 85 ? 6.399 1.987 -13.210 1.00 93.31 85 GLY A C 1
ATOM 642 O O . GLY A 1 85 ? 6.794 0.856 -13.501 1.00 93.31 85 GLY A O 1
ATOM 643 N N . GLU A 1 86 ? 6.928 3.098 -13.720 1.00 90.81 86 GLU A N 1
ATOM 644 C CA . GLU A 1 86 ? 8.000 3.128 -14.730 1.00 90.81 86 GLU A CA 1
ATOM 645 C C . GLU A 1 86 ? 9.385 3.425 -14.134 1.00 90.81 86 GLU A C 1
ATOM 647 O O . GLU A 1 86 ? 10.403 3.180 -14.777 1.00 90.81 86 GLU A O 1
ATOM 652 N N . GLY A 1 87 ? 9.447 3.942 -12.901 1.00 89.81 87 GLY A N 1
ATOM 653 C CA . GLY A 1 87 ? 10.719 4.210 -12.230 1.00 89.81 87 GL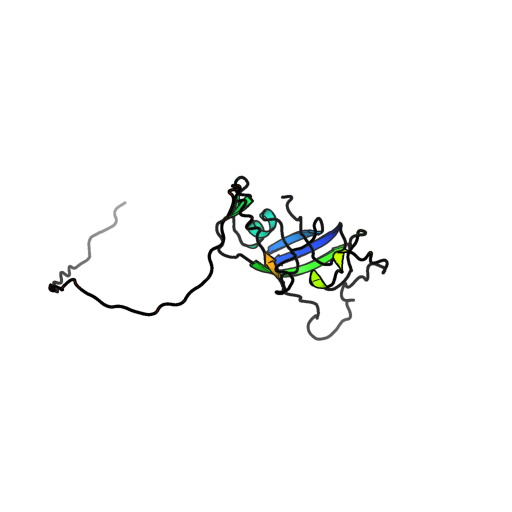Y A CA 1
ATOM 654 C C . GLY A 1 87 ? 11.377 2.947 -11.652 1.00 89.81 87 GLY A C 1
ATOM 655 O O . GLY A 1 87 ? 10.813 1.855 -11.731 1.00 89.81 87 GLY A O 1
ATOM 656 N N . PRO A 1 88 ? 12.557 3.066 -11.012 1.00 92.81 88 PRO A N 1
ATOM 657 C CA . PRO A 1 88 ? 13.302 1.906 -10.526 1.00 92.81 88 PRO A CA 1
ATOM 658 C C . PRO A 1 88 ? 12.499 1.066 -9.522 1.00 92.81 88 PRO A C 1
ATOM 660 O O . PRO A 1 88 ? 11.683 1.596 -8.761 1.00 92.81 88 PRO A O 1
ATOM 663 N N . GLY A 1 89 ? 12.750 -0.234 -9.504 1.00 93.31 89 GLY A N 1
ATOM 664 C CA . GLY A 1 89 ? 12.027 -1.254 -8.759 1.00 93.31 89 GLY A CA 1
ATOM 665 C C . GLY A 1 89 ? 11.696 -2.458 -9.644 1.00 93.31 89 GLY A C 1
ATOM 666 O O . GLY A 1 89 ? 11.657 -2.355 -10.869 1.00 93.31 89 GLY A O 1
ATOM 667 N N . LYS A 1 90 ? 11.432 -3.602 -9.013 1.00 92.81 90 LYS A N 1
ATOM 668 C CA . LYS A 1 90 ? 11.082 -4.871 -9.659 1.00 92.81 90 LYS A CA 1
ATOM 669 C C . LYS A 1 90 ? 9.588 -5.166 -9.522 1.00 92.81 90 LYS A C 1
ATOM 671 O O . LYS A 1 90 ? 9.026 -5.022 -8.437 1.00 92.81 90 LYS A O 1
ATOM 676 N N . LYS A 1 91 ? 8.952 -5.586 -10.615 1.00 92.94 91 LYS A N 1
ATOM 677 C CA . LYS A 1 91 ? 7.527 -5.943 -10.679 1.00 92.94 91 LYS A CA 1
ATOM 678 C C . LYS A 1 91 ? 7.285 -7.335 -10.068 1.00 92.94 91 LYS A C 1
ATOM 680 O O . LYS A 1 91 ? 8.199 -8.154 -9.965 1.00 92.94 91 LYS A O 1
ATOM 685 N N . GLY A 1 92 ? 6.040 -7.617 -9.685 1.00 90.75 92 GLY A N 1
ATOM 686 C CA . GLY A 1 92 ? 5.613 -8.906 -9.120 1.00 90.75 92 GLY A CA 1
ATOM 687 C C . GLY A 1 92 ? 5.493 -8.913 -7.591 1.00 90.75 92 GLY A C 1
ATOM 688 O O . GLY A 1 92 ? 5.129 -7.908 -6.982 1.00 90.75 92 GLY A O 1
ATOM 689 N N . ALA A 1 93 ? 5.746 -10.062 -6.959 1.00 90.44 93 ALA A N 1
ATOM 690 C CA . ALA A 1 93 ? 5.681 -10.196 -5.501 1.00 90.44 93 ALA A CA 1
ATOM 691 C C . ALA A 1 93 ? 6.688 -9.254 -4.803 1.00 90.44 93 ALA A C 1
ATOM 693 O O . ALA A 1 93 ? 7.792 -9.060 -5.323 1.00 90.44 93 ALA A O 1
ATOM 694 N N . PRO A 1 94 ? 6.341 -8.660 -3.646 1.00 89.81 94 PRO A N 1
ATOM 695 C CA . PRO A 1 94 ? 7.240 -7.750 -2.954 1.00 89.81 94 PRO A CA 1
ATOM 696 C C . PRO A 1 94 ? 8.462 -8.505 -2.412 1.00 89.81 94 PRO A C 1
ATOM 698 O O . PRO A 1 94 ? 8.353 -9.617 -1.896 1.00 89.81 94 PRO A O 1
ATOM 701 N N . LEU A 1 95 ? 9.632 -7.877 -2.505 1.00 90.06 95 LEU A N 1
ATOM 702 C CA . LEU A 1 95 ? 10.923 -8.397 -2.043 1.00 90.06 95 LEU A CA 1
ATOM 703 C C . LEU A 1 95 ? 11.495 -7.516 -0.920 1.00 90.06 95 LEU A C 1
ATOM 705 O O . LEU A 1 95 ? 11.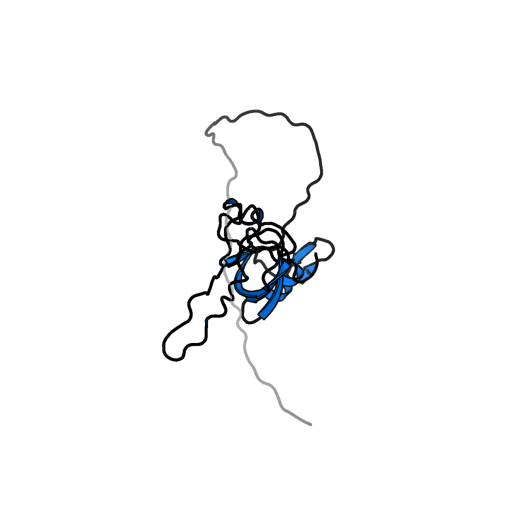255 -6.306 -0.932 1.00 90.06 95 LEU A O 1
ATOM 709 N N . PRO A 1 96 ? 12.244 -8.082 0.048 1.00 90.69 96 PRO A N 1
ATOM 710 C CA . PRO A 1 96 ? 12.772 -7.324 1.179 1.00 90.69 96 PRO A CA 1
ATOM 711 C C . PRO A 1 96 ? 13.834 -6.327 0.712 1.00 90.69 96 PRO A C 1
ATOM 713 O O . PRO A 1 96 ? 14.474 -6.529 -0.322 1.00 90.69 96 PRO A O 1
ATOM 716 N N . PHE A 1 97 ? 14.073 -5.271 1.492 1.00 89.38 97 PHE A N 1
ATOM 717 C CA . PHE A 1 97 ? 15.003 -4.195 1.122 1.00 89.38 97 PHE A CA 1
ATOM 718 C C . PHE A 1 97 ? 16.423 -4.708 0.811 1.00 89.38 97 PHE A C 1
ATOM 720 O O . PHE A 1 97 ? 17.064 -4.254 -0.134 1.00 89.38 97 PHE A O 1
ATOM 727 N N . SER A 1 98 ? 16.871 -5.736 1.539 1.00 88.12 98 SER A N 1
ATOM 728 C CA . SER A 1 98 ? 18.148 -6.438 1.336 1.00 88.12 98 SER A CA 1
ATOM 729 C C . SER A 1 98 ? 18.314 -7.096 -0.042 1.00 88.12 98 SER A C 1
ATOM 731 O O . SER A 1 98 ? 19.440 -7.372 -0.444 1.00 88.12 98 SER A O 1
ATOM 733 N N . SER A 1 99 ? 17.232 -7.308 -0.800 1.00 89.75 99 SER A N 1
ATOM 734 C CA . SER A 1 99 ? 17.299 -7.803 -2.185 1.00 89.75 99 SER A CA 1
ATOM 735 C C . SER A 1 99 ? 17.872 -6.784 -3.179 1.00 89.75 99 SER A C 1
ATOM 737 O O . SER A 1 99 ? 18.182 -7.143 -4.315 1.00 89.75 99 SER A O 1
ATOM 739 N N . GLY A 1 100 ? 17.945 -5.500 -2.802 1.00 89.81 100 GLY A N 1
ATOM 740 C CA . GLY A 1 100 ? 18.345 -4.411 -3.696 1.00 89.81 100 GLY A CA 1
ATOM 741 C C . GLY A 1 100 ? 17.364 -4.144 -4.847 1.00 89.81 100 GLY A C 1
ATOM 742 O O . GLY A 1 100 ? 17.677 -3.345 -5.733 1.00 89.81 100 GLY A O 1
ATOM 743 N N . ALA A 1 101 ? 16.187 -4.785 -4.862 1.00 91.31 101 ALA A N 1
ATOM 744 C CA . ALA A 1 101 ? 15.225 -4.727 -5.966 1.00 91.31 101 ALA A CA 1
ATOM 745 C C . ALA A 1 101 ? 14.788 -3.294 -6.318 1.00 91.31 101 ALA A C 1
ATOM 747 O O . ALA A 1 101 ? 14.655 -2.976 -7.497 1.00 91.31 101 ALA A O 1
ATOM 748 N N . TYR A 1 102 ? 14.669 -2.410 -5.321 1.00 89.31 102 TYR A N 1
ATOM 749 C CA . TYR A 1 102 ? 14.352 -0.985 -5.493 1.00 89.31 102 TYR A CA 1
ATOM 750 C C . TYR A 1 102 ? 15.310 -0.216 -6.425 1.00 89.31 102 TYR A C 1
ATOM 752 O O . TYR A 1 102 ? 14.947 0.848 -6.924 1.00 89.31 102 TYR A O 1
ATOM 760 N N . SER A 1 103 ? 16.533 -0.719 -6.631 1.00 89.88 103 SER A N 1
ATOM 761 C CA . SER A 1 103 ? 17.581 -0.081 -7.443 1.00 89.88 103 SER A CA 1
ATOM 762 C C . SER A 1 103 ? 17.615 -0.549 -8.903 1.00 89.88 103 SER A C 1
ATOM 764 O O . SER A 1 103 ? 18.328 0.032 -9.718 1.00 89.88 103 SER A O 1
ATOM 766 N N . LYS A 1 104 ? 16.879 -1.612 -9.249 1.00 90.38 104 LYS A N 1
ATOM 767 C CA . LYS A 1 104 ? 16.887 -2.208 -10.592 1.00 90.38 104 LYS A CA 1
ATOM 768 C C . LYS A 1 104 ? 15.768 -1.606 -11.429 1.00 90.38 104 LYS A C 1
ATOM 770 O O . LYS A 1 104 ? 14.640 -1.574 -10.965 1.00 90.38 104 LYS A O 1
ATOM 775 N N . VAL A 1 105 ? 16.043 -1.157 -12.651 1.00 85.38 105 VAL A N 1
ATOM 776 C CA . VAL A 1 105 ? 14.969 -0.799 -13.592 1.00 85.38 105 VAL A CA 1
ATOM 777 C C . VAL A 1 105 ? 14.457 -2.083 -14.238 1.00 85.38 105 VAL A C 1
ATOM 779 O O . VAL A 1 105 ? 15.221 -2.815 -14.865 1.00 85.38 105 VAL A O 1
ATOM 782 N N . ASP A 1 106 ? 13.174 -2.384 -14.048 1.00 85.00 106 ASP A N 1
ATOM 783 C CA . ASP A 1 106 ? 12.543 -3.583 -14.592 1.00 85.00 106 ASP A CA 1
ATOM 784 C C . ASP A 1 106 ? 11.880 -3.291 -15.944 1.00 85.00 106 ASP A C 1
ATOM 786 O O . ASP A 1 106 ? 10.712 -2.891 -16.029 1.00 85.00 106 ASP A O 1
ATOM 790 N N . HIS A 1 107 ? 12.656 -3.506 -17.008 1.00 80.69 107 HIS A N 1
ATOM 791 C CA . HIS A 1 107 ? 12.222 -3.373 -18.401 1.00 80.69 107 HIS A CA 1
ATOM 792 C C . HIS A 1 107 ? 11.273 -4.484 -18.868 1.00 80.69 107 HIS A C 1
ATOM 794 O O . HIS A 1 107 ? 10.798 -4.421 -20.001 1.00 80.69 107 HIS A O 1
ATOM 800 N N . SER A 1 108 ? 10.975 -5.488 -18.032 1.00 77.50 108 SER A N 1
ATOM 801 C CA . SER A 1 108 ? 9.948 -6.475 -18.371 1.00 77.50 108 SER A CA 1
ATOM 802 C C . SER A 1 108 ? 8.640 -5.739 -18.683 1.00 77.50 108 SER A C 1
ATOM 804 O O . SER A 1 108 ? 8.314 -4.767 -17.979 1.00 77.50 108 SER A O 1
ATOM 806 N N . PRO A 1 109 ? 7.847 -6.174 -19.682 1.00 66.50 109 PRO A N 1
ATOM 807 C CA . PRO A 1 109 ? 6.491 -5.663 -19.826 1.00 66.50 109 PRO A CA 1
ATOM 808 C C . PRO A 1 109 ? 5.771 -5.808 -18.485 1.00 66.50 109 PRO A C 1
ATOM 810 O O . PRO A 1 109 ? 6.085 -6.697 -17.693 1.00 66.50 109 PRO A O 1
ATOM 813 N N . ALA A 1 110 ? 4.827 -4.912 -18.207 1.00 60.59 110 ALA A N 1
ATOM 814 C CA . ALA A 1 110 ? 3.936 -5.056 -17.068 1.00 60.59 110 ALA A CA 1
ATOM 815 C C . ALA A 1 110 ? 3.174 -6.380 -17.216 1.00 60.59 110 ALA A C 1
ATOM 817 O O . ALA A 1 110 ? 2.135 -6.422 -17.871 1.00 60.59 110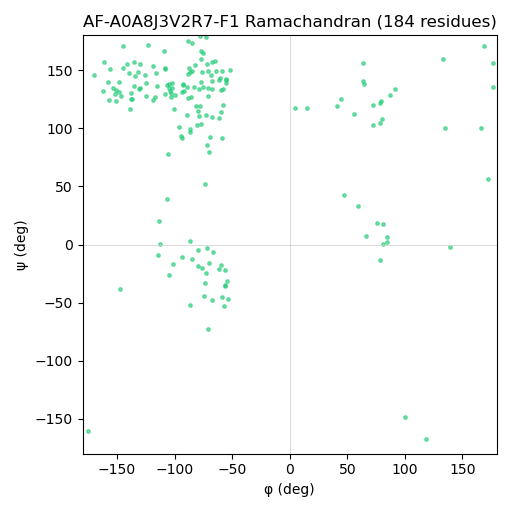 ALA A O 1
ATOM 818 N N . THR A 1 111 ? 3.706 -7.470 -16.651 1.00 52.28 111 THR A N 1
ATOM 819 C CA . THR A 1 111 ? 3.041 -8.766 -16.655 1.00 52.28 111 THR A CA 1
ATOM 820 C C . THR A 1 111 ? 1.747 -8.558 -15.905 1.00 52.28 111 THR A C 1
ATOM 822 O O . THR A 1 111 ? 1.742 -8.319 -14.694 1.00 52.28 111 THR A O 1
ATOM 825 N N . ALA A 1 112 ? 0.648 -8.575 -16.653 1.00 44.72 112 ALA A N 1
ATOM 826 C CA . ALA A 1 112 ? -0.682 -8.463 -16.106 1.00 44.72 112 ALA A CA 1
ATOM 827 C C . ALA A 1 112 ? -0.985 -9.759 -15.353 1.00 44.72 112 ALA A C 1
ATOM 829 O O . ALA A 1 112 ? -1.695 -10.628 -15.845 1.00 44.72 112 ALA A O 1
ATOM 830 N N . THR A 1 113 ? -0.474 -9.877 -14.125 1.00 43.19 113 THR A N 1
ATOM 831 C CA . THR A 1 113 ? -0.960 -10.830 -13.125 1.00 43.19 113 THR A CA 1
ATOM 832 C C . THR A 1 113 ? -2.310 -10.356 -12.584 1.00 43.19 113 THR A C 1
ATOM 834 O O . THR A 1 113 ? -2.523 -10.253 -11.379 1.00 43.19 113 THR A O 1
ATOM 837 N N . CYS A 1 114 ? -3.233 -10.067 -13.501 1.00 30.00 114 CYS A N 1
ATOM 838 C CA . CYS A 1 114 ? -4.613 -10.444 -13.291 1.00 30.00 114 CYS A CA 1
ATOM 839 C C . CYS A 1 114 ? -4.632 -11.974 -13.430 1.00 30.00 114 CYS A C 1
ATOM 841 O O . CYS A 1 114 ? -4.115 -12.479 -14.430 1.00 30.00 114 CYS A O 1
ATOM 843 N N . PRO A 1 115 ? -5.172 -12.739 -12.468 1.00 40.84 115 PRO A N 1
ATOM 844 C CA . PRO A 1 115 ? -5.404 -14.157 -12.687 1.00 40.84 115 PRO A CA 1
ATOM 845 C C . PRO A 1 115 ? -6.355 -14.294 -13.878 1.00 40.84 115 PRO A C 1
ATOM 847 O O . PRO A 1 115 ? -7.499 -13.840 -13.811 1.00 40.84 115 PRO A O 1
ATOM 850 N N . ALA A 1 116 ? -5.874 -14.868 -14.984 1.00 34.38 116 ALA A N 1
ATOM 851 C CA . ALA A 1 116 ? -6.702 -15.089 -16.160 1.00 34.38 116 ALA A CA 1
ATOM 852 C C . ALA A 1 116 ? -7.897 -15.961 -15.758 1.00 34.38 116 ALA A C 1
ATOM 854 O O . ALA A 1 116 ? -7.726 -17.075 -15.260 1.00 34.38 116 ALA A O 1
ATOM 855 N N . SER A 1 117 ? -9.106 -15.431 -15.934 1.00 34.53 117 SER A N 1
ATOM 856 C CA . SER A 1 117 ? -10.339 -16.092 -15.520 1.00 34.53 117 SER A CA 1
ATOM 857 C C . SER A 1 117 ? -10.599 -17.318 -16.393 1.00 34.53 117 SER A C 1
ATOM 859 O O . SER A 1 117 ? -11.227 -17.216 -17.442 1.00 34.53 117 SER A O 1
ATOM 861 N N . THR A 1 118 ? -10.124 -18.482 -15.953 1.00 26.89 118 THR A N 1
ATOM 862 C CA . THR A 1 118 ? -10.559 -19.775 -16.490 1.00 26.89 118 THR A CA 1
ATOM 863 C C . THR A 1 118 ? -11.523 -20.405 -15.497 1.00 26.89 118 THR A C 1
ATOM 865 O O . THR A 1 118 ? -11.280 -20.432 -14.292 1.00 26.89 118 THR A O 1
ATOM 868 N N . SER A 1 119 ? -12.662 -20.845 -16.013 1.00 37.94 119 SER A N 1
ATOM 869 C CA . SER A 1 119 ? -13.764 -21.435 -15.264 1.00 37.94 119 SER A CA 1
ATOM 870 C C . SER A 1 119 ? -13.409 -22.772 -14.598 1.00 37.94 119 SER A C 1
ATOM 872 O O . SER A 1 119 ? -12.563 -23.513 -15.089 1.00 37.94 119 SER A O 1
ATOM 874 N N . SER A 1 120 ? -14.190 -23.113 -13.564 1.00 32.91 120 SER A N 1
ATOM 875 C CA . SER A 1 120 ? -14.205 -24.361 -12.774 1.00 32.91 120 SER A CA 1
ATOM 876 C C . SER A 1 120 ? -13.116 -24.541 -11.697 1.00 32.91 120 SER A C 1
ATOM 878 O O . SER A 1 120 ? -11.931 -24.592 -11.984 1.00 32.91 120 SER A O 1
ATOM 880 N N . GLY A 1 121 ? -13.573 -24.724 -10.448 1.00 39.72 121 GLY A N 1
ATOM 881 C CA . GLY A 1 121 ? -12.851 -25.439 -9.384 1.00 39.72 121 GLY A CA 1
ATOM 882 C C . GLY A 1 121 ? -11.742 -24.698 -8.617 1.00 39.72 121 GLY A C 1
ATOM 883 O O . GLY A 1 121 ? -10.617 -24.609 -9.081 1.00 39.72 121 GLY A O 1
ATOM 884 N N . THR A 1 122 ? -12.032 -24.361 -7.353 1.00 36.12 122 THR A N 1
ATOM 885 C CA . THR A 1 122 ? -11.053 -24.283 -6.239 1.00 36.12 122 THR A CA 1
ATOM 886 C C . THR A 1 122 ? -10.037 -23.118 -6.207 1.00 36.12 122 THR A C 1
ATOM 888 O O . THR A 1 122 ? -8.987 -23.168 -6.828 1.00 36.12 122 THR A O 1
ATOM 891 N N . ALA A 1 123 ? -10.337 -22.142 -5.332 1.00 3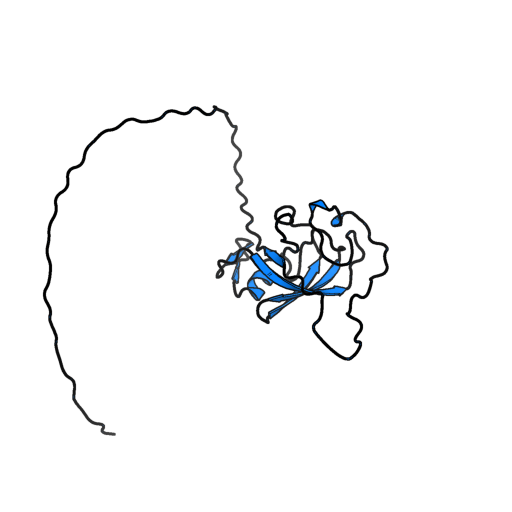3.09 123 ALA A N 1
ATOM 892 C CA . ALA A 1 123 ? -9.458 -21.234 -4.557 1.00 33.09 123 ALA A CA 1
ATOM 893 C C . ALA A 1 123 ? -8.228 -20.533 -5.222 1.00 33.09 123 ALA A C 1
ATOM 895 O O . ALA A 1 123 ? -7.299 -21.192 -5.681 1.00 33.09 123 ALA A O 1
ATOM 896 N N . PRO A 1 124 ? -8.119 -19.184 -5.162 1.00 39.75 124 PRO A N 1
ATOM 897 C CA . PRO A 1 124 ? -7.040 -18.440 -5.821 1.00 39.75 124 PRO A CA 1
ATOM 898 C C . PRO A 1 124 ? -5.731 -18.377 -5.011 1.00 39.75 124 PRO A C 1
ATOM 900 O O . PRO A 1 124 ? -5.724 -18.031 -3.828 1.00 39.75 124 PRO A O 1
ATOM 903 N N . ALA A 1 125 ? -4.598 -18.592 -5.685 1.00 42.16 125 ALA A N 1
ATOM 904 C CA . ALA A 1 125 ? -3.261 -18.317 -5.154 1.00 42.16 125 ALA A CA 1
ATOM 905 C C . ALA A 1 125 ? -2.821 -16.873 -5.475 1.00 42.16 125 ALA A C 1
ATOM 907 O O . ALA A 1 125 ? -2.984 -16.406 -6.601 1.00 42.16 125 ALA A O 1
ATOM 908 N N . GLY A 1 126 ? -2.253 -16.168 -4.489 1.00 44.56 126 GLY A N 1
ATOM 909 C CA . GLY A 1 126 ? -1.844 -14.755 -4.612 1.00 44.56 126 GLY A CA 1
ATOM 910 C C . GLY A 1 126 ? -2.141 -13.875 -3.388 1.00 44.56 126 GLY A C 1
ATOM 911 O O . GLY A 1 126 ? -1.785 -12.700 -3.376 1.00 44.56 126 GLY A O 1
ATOM 912 N N . LEU A 1 127 ? -2.767 -14.430 -2.345 1.00 37.84 127 LEU A N 1
ATOM 913 C CA . LEU A 1 127 ? -3.020 -13.765 -1.061 1.00 37.84 127 LEU A CA 1
ATOM 914 C C . LEU A 1 127 ? -1.727 -13.608 -0.241 1.00 37.84 127 LEU A C 1
ATOM 916 O O . LEU A 1 127 ? -1.411 -14.429 0.616 1.00 37.84 127 LEU A O 1
ATOM 920 N N . GLY A 1 128 ? -0.975 -12.538 -0.497 1.00 45.81 128 GLY A N 1
ATOM 921 C CA . GLY A 1 128 ? 0.136 -12.124 0.359 1.00 45.81 128 GLY A CA 1
ATOM 922 C C . GLY A 1 128 ? -0.347 -11.232 1.501 1.00 45.81 128 GLY A C 1
ATOM 923 O O . GLY A 1 128 ? -0.531 -10.036 1.292 1.00 45.81 128 GLY A O 1
ATOM 924 N N . THR A 1 129 ? -0.524 -11.791 2.702 1.00 38.38 129 THR A N 1
ATOM 925 C CA . THR A 1 129 ? -0.701 -10.991 3.924 1.00 38.38 129 THR A CA 1
ATOM 926 C C . THR A 1 129 ? 0.656 -10.496 4.411 1.00 38.38 129 THR A C 1
ATOM 928 O O . THR A 1 129 ? 1.483 -11.300 4.834 1.00 38.38 129 THR A O 1
ATOM 931 N N . PHE A 1 130 ? 0.884 -9.183 4.395 1.00 51.16 130 PHE A N 1
ATOM 932 C CA . PHE A 1 130 ? 2.063 -8.572 5.017 1.00 51.16 130 PHE A CA 1
ATOM 933 C C . PHE A 1 130 ? 1.668 -7.478 6.002 1.00 51.16 130 PHE A C 1
ATOM 935 O O . PHE A 1 130 ? 0.685 -6.766 5.793 1.00 51.16 130 PHE A O 1
ATOM 942 N N . SER A 1 131 ? 2.448 -7.354 7.075 1.00 45.50 131 SER A N 1
ATOM 943 C CA . SER A 1 131 ? 2.288 -6.283 8.057 1.00 45.50 131 SER A CA 1
ATOM 944 C C . SER A 1 131 ? 2.830 -4.965 7.499 1.00 45.50 131 SER A C 1
ATOM 946 O O . SER A 1 131 ? 3.915 -4.958 6.929 1.00 45.50 131 SER A O 1
ATOM 948 N N . VAL A 1 132 ? 2.113 -3.856 7.673 1.00 49.56 132 VAL A N 1
ATOM 949 C CA . VAL A 1 132 ? 2.560 -2.490 7.310 1.00 49.56 132 VAL A CA 1
ATOM 950 C C . VAL A 1 132 ? 2.686 -1.640 8.577 1.00 49.56 132 VAL A C 1
ATOM 952 O O . VAL A 1 132 ? 1.791 -1.775 9.411 1.00 49.56 132 VAL A O 1
ATOM 955 N N . PRO A 1 133 ? 3.737 -0.822 8.786 1.00 46.66 133 PRO A N 1
ATOM 956 C CA . PRO A 1 133 ? 3.895 -0.025 9.997 1.00 46.66 133 PRO A CA 1
ATOM 957 C C . PRO A 1 133 ? 3.000 1.223 10.010 1.00 46.66 133 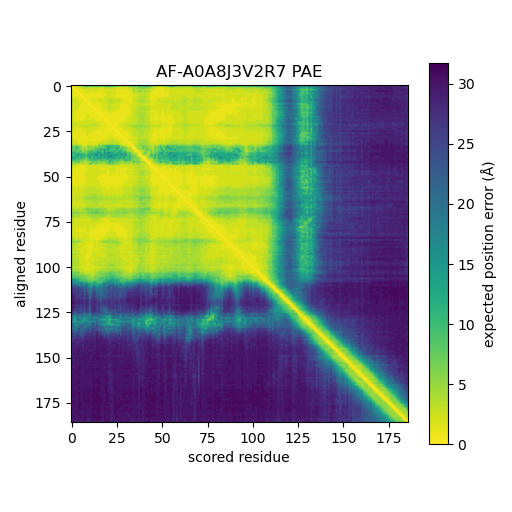PRO A C 1
ATOM 959 O O . PRO A 1 133 ? 2.491 1.663 8.979 1.00 46.66 133 PRO A O 1
ATOM 962 N N . ALA A 1 134 ? 2.884 1.827 11.192 1.00 40.78 134 ALA A N 1
ATOM 963 C CA . ALA A 1 134 ? 2.668 3.262 11.339 1.00 40.78 134 ALA A CA 1
ATOM 964 C C . ALA A 1 134 ? 3.991 3.947 11.723 1.00 40.78 134 ALA A C 1
ATOM 966 O O . ALA A 1 134 ? 4.754 3.440 12.546 1.00 40.78 134 ALA A O 1
ATOM 967 N N . PHE A 1 135 ? 4.261 5.116 11.144 1.00 39.19 135 PHE A N 1
ATOM 968 C CA . PHE A 1 135 ? 5.493 5.870 11.378 1.00 39.19 135 PHE A CA 1
ATOM 969 C C . PHE A 1 135 ? 5.584 6.408 12.821 1.00 39.19 135 PHE A C 1
ATOM 971 O O . PHE A 1 135 ? 4.884 7.353 13.187 1.00 39.19 135 PHE A O 1
ATOM 978 N N . SER A 1 136 ? 6.491 5.850 13.629 1.00 41.03 136 SER A N 1
ATOM 979 C CA . SER A 1 136 ? 6.883 6.384 14.945 1.00 41.03 136 SER A CA 1
ATOM 980 C C . SER A 1 136 ? 8.267 7.033 14.874 1.00 41.03 136 SER A C 1
ATOM 982 O O . SER A 1 136 ? 9.271 6.451 15.283 1.00 41.03 136 SER A O 1
ATOM 984 N N . GLY A 1 137 ? 8.327 8.251 14.334 1.00 37.22 137 GLY A 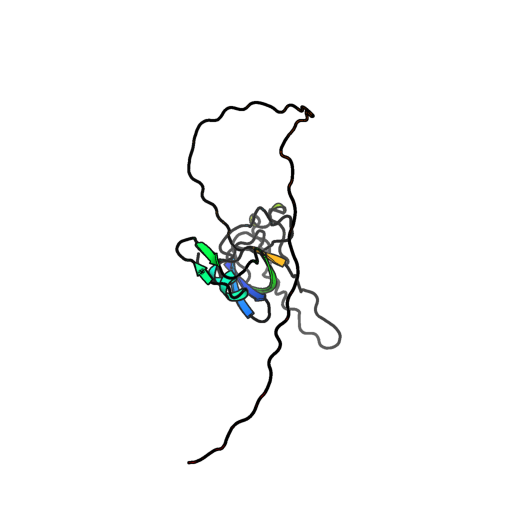N 1
ATOM 985 C CA . GLY A 1 137 ? 9.556 9.042 14.268 1.00 37.22 137 GLY A CA 1
ATOM 986 C C . GLY A 1 137 ? 9.788 9.878 15.528 1.00 37.22 137 GLY A C 1
ATOM 987 O O . GLY A 1 137 ? 9.289 10.996 15.618 1.00 37.22 137 GLY A O 1
ATOM 988 N N . VAL A 1 138 ? 10.593 9.380 16.471 1.00 36.12 138 VAL A N 1
ATOM 989 C CA . VAL A 1 138 ? 11.170 10.224 17.533 1.00 36.12 138 VAL A CA 1
ATOM 990 C C . VAL A 1 138 ? 12.359 10.995 16.960 1.00 36.12 138 VAL A C 1
ATOM 992 O O . VAL A 1 138 ? 13.410 10.418 16.692 1.00 36.12 138 VAL A O 1
ATOM 995 N N . LEU A 1 139 ? 12.208 12.311 16.813 1.00 33.81 139 LEU A N 1
ATOM 996 C CA . LEU A 1 139 ? 13.323 13.239 16.622 1.00 33.81 139 LEU A CA 1
ATOM 997 C C . LEU A 1 139 ? 13.741 13.806 17.984 1.00 33.81 139 LEU A C 1
ATOM 999 O O . LEU A 1 139 ? 13.195 14.802 18.453 1.00 33.81 139 LEU A O 1
ATOM 1003 N N . ALA A 1 140 ? 14.727 13.166 18.611 1.00 32.66 140 ALA A N 1
ATOM 1004 C CA . ALA A 1 140 ? 15.458 13.746 19.731 1.00 32.66 140 ALA A CA 1
ATOM 1005 C C . ALA A 1 140 ? 16.659 14.533 19.183 1.00 32.66 140 ALA A C 1
ATOM 1007 O O . ALA A 1 140 ? 17.599 13.946 18.648 1.00 32.66 140 ALA A O 1
ATOM 1008 N N . ALA A 1 141 ? 16.624 15.860 19.306 1.00 33.88 141 ALA A N 1
ATOM 1009 C CA . ALA A 1 141 ? 17.750 16.735 18.992 1.00 33.88 141 ALA A CA 1
ATOM 1010 C C . ALA A 1 141 ? 18.430 17.188 20.294 1.00 33.88 141 ALA A C 1
ATOM 1012 O O . ALA A 1 141 ? 17.768 17.721 21.181 1.00 33.88 141 ALA A O 1
ATOM 1013 N N . GLY A 1 142 ? 19.745 16.988 20.403 1.00 30.39 142 GLY A N 1
ATOM 1014 C CA . GLY A 1 142 ? 20.526 17.390 21.577 1.00 30.39 142 GLY A CA 1
ATOM 1015 C C . GLY A 1 142 ? 21.918 16.748 21.593 1.00 30.39 142 GLY A C 1
ATOM 1016 O O . GLY A 1 142 ? 22.025 15.579 21.955 1.00 30.39 142 GLY A O 1
ATOM 1017 N N . PRO A 1 143 ? 22.985 17.461 21.185 1.00 51.72 143 PRO A N 1
ATOM 1018 C CA . PRO A 1 143 ? 24.325 16.895 21.089 1.00 51.72 143 PRO A CA 1
ATOM 1019 C C . PRO A 1 143 ? 25.197 17.287 22.288 1.00 51.72 143 PRO A C 1
ATOM 1021 O O . PRO A 1 143 ? 25.560 18.452 22.412 1.00 51.72 143 PRO A O 1
ATOM 1024 N N . HIS A 1 144 ? 25.636 16.325 23.104 1.00 36.41 144 HIS A N 1
ATOM 1025 C CA . HIS A 1 144 ? 26.796 16.535 23.977 1.00 36.41 144 HIS A CA 1
ATOM 1026 C C . HIS A 1 144 ? 27.724 15.316 24.026 1.00 36.41 144 HIS A C 1
ATOM 1028 O O . HIS A 1 144 ? 27.352 14.230 24.459 1.00 36.41 144 HIS A O 1
ATOM 1034 N N . SER A 1 145 ? 28.941 15.567 23.540 1.00 37.97 145 SER A N 1
ATOM 1035 C CA . SER A 1 145 ? 30.244 14.998 23.895 1.00 37.97 145 SER A CA 1
ATOM 1036 C C . SER A 1 145 ? 30.247 13.859 24.921 1.00 37.97 145 SER A C 1
ATOM 1038 O O . SER A 1 145 ? 29.912 14.059 26.086 1.00 37.97 145 SER A O 1
ATOM 1040 N N . GLY A 1 146 ? 30.693 12.675 24.500 1.00 35.41 146 GLY A N 1
ATOM 1041 C CA . GLY A 1 146 ? 30.701 11.488 25.354 1.00 35.41 146 GLY A CA 1
ATOM 1042 C C . GLY A 1 146 ? 31.928 11.340 26.260 1.00 35.41 146 GLY A C 1
ATOM 1043 O O . GLY A 1 146 ? 32.939 12.022 26.107 1.00 35.41 146 GLY A O 1
ATOM 1044 N N . GLN A 1 147 ? 31.855 10.332 27.128 1.00 32.84 147 GLN A N 1
ATOM 1045 C CA . GLN A 1 147 ? 32.985 9.490 27.519 1.00 32.84 147 GLN A CA 1
ATOM 1046 C C . GLN A 1 147 ? 32.501 8.040 27.627 1.00 32.84 147 GLN A C 1
ATOM 1048 O O . GLN A 1 147 ? 31.348 7.791 27.978 1.00 32.84 147 GLN A O 1
ATOM 1053 N N . ALA A 1 148 ? 33.382 7.091 27.319 1.00 36.94 148 ALA A N 1
ATOM 1054 C CA . ALA A 1 148 ? 33.146 5.666 27.516 1.00 36.94 148 ALA A CA 1
ATOM 1055 C C . ALA A 1 148 ? 33.882 5.190 28.774 1.00 36.94 148 ALA A C 1
ATOM 1057 O O . ALA A 1 148 ? 35.060 5.500 28.941 1.00 36.94 148 ALA A O 1
ATOM 1058 N N . ILE A 1 149 ? 33.213 4.399 29.616 1.00 38.81 149 ILE A N 1
ATOM 1059 C CA . ILE A 1 149 ? 33.822 3.621 30.707 1.00 38.81 149 ILE A CA 1
ATOM 1060 C C . ILE A 1 149 ? 33.204 2.203 30.654 1.00 38.81 149 ILE A C 1
ATOM 1062 O O . ILE A 1 149 ? 32.007 2.095 30.376 1.00 38.81 149 ILE A O 1
ATOM 1066 N N . PRO A 1 150 ? 33.998 1.120 30.799 1.00 40.59 150 PRO A N 1
ATOM 1067 C CA . PRO A 1 150 ? 33.589 -0.231 30.406 1.00 40.59 150 PRO A CA 1
ATOM 1068 C C . PRO A 1 150 ? 32.855 -1.021 31.504 1.00 40.59 150 PRO A C 1
ATOM 1070 O O . PRO A 1 150 ? 32.724 -0.586 32.645 1.00 40.59 150 PRO A O 1
ATOM 1073 N N . ALA A 1 151 ? 32.393 -2.216 31.130 1.00 44.72 151 ALA A N 1
ATOM 1074 C CA . ALA A 1 151 ? 31.684 -3.155 31.995 1.00 44.72 151 ALA A CA 1
ATOM 1075 C C . ALA A 1 151 ? 32.565 -3.773 33.098 1.00 44.72 151 ALA A C 1
ATOM 1077 O O . ALA A 1 151 ? 33.726 -4.105 32.855 1.00 44.72 151 ALA A O 1
ATOM 1078 N N . ALA A 1 152 ? 31.960 -4.029 34.261 1.00 37.06 152 ALA A N 1
ATOM 1079 C CA . ALA A 1 152 ? 32.448 -4.978 35.260 1.00 37.06 152 ALA A CA 1
ATOM 1080 C C . ALA A 1 152 ? 31.277 -5.568 36.071 1.00 37.06 152 ALA A C 1
ATOM 1082 O O . ALA A 1 152 ? 30.417 -4.830 36.553 1.00 37.06 152 ALA A O 1
ATOM 1083 N N . ASP A 1 153 ? 31.272 -6.894 36.228 1.00 41.12 153 ASP A N 1
ATOM 1084 C CA . ASP A 1 153 ? 30.493 -7.629 37.233 1.00 41.12 153 ASP A CA 1
ATOM 1085 C C . ASP A 1 153 ? 30.891 -7.227 38.659 1.00 41.12 153 ASP A C 1
ATOM 1087 O O . ASP A 1 153 ? 32.086 -7.178 38.946 1.00 41.12 153 ASP A O 1
ATOM 1091 N N . VAL A 1 154 ? 29.922 -7.120 39.582 1.00 35.28 154 VAL A N 1
ATOM 1092 C CA . VAL A 1 154 ? 30.095 -7.569 40.982 1.00 35.28 154 VAL A CA 1
ATOM 1093 C C . VAL A 1 154 ? 28.754 -8.062 41.549 1.00 35.28 154 VAL A C 1
ATOM 1095 O O . VAL A 1 154 ? 27.741 -7.368 41.482 1.00 35.28 154 VAL A O 1
ATOM 1098 N N . SER A 1 155 ? 28.762 -9.249 42.160 1.00 36.22 155 SER A N 1
ATOM 1099 C CA . SER A 1 155 ? 27.633 -9.816 42.912 1.00 36.22 155 SER A CA 1
ATOM 1100 C C . SER A 1 155 ? 27.576 -9.338 44.368 1.00 36.22 155 SER A C 1
ATOM 1102 O O . SER A 1 155 ? 28.611 -9.235 45.014 1.00 36.22 155 SER A O 1
ATOM 1104 N N . ALA A 1 156 ? 26.349 -9.258 44.901 1.00 36.03 156 ALA A N 1
ATOM 1105 C CA . ALA A 1 156 ? 25.974 -9.321 46.325 1.00 36.03 156 ALA A CA 1
ATOM 1106 C C . ALA A 1 156 ? 26.449 -8.214 47.299 1.00 36.03 156 ALA A C 1
ATOM 1108 O O . ALA A 1 156 ? 27.614 -7.849 47.353 1.00 36.03 156 ALA A O 1
ATOM 1109 N N . VAL A 1 157 ? 25.534 -7.793 48.188 1.00 36.78 157 VAL A N 1
ATOM 1110 C CA . VAL A 1 157 ? 25.660 -7.878 49.666 1.00 36.78 157 VAL A CA 1
ATOM 1111 C C . VAL A 1 157 ? 24.309 -7.517 50.318 1.00 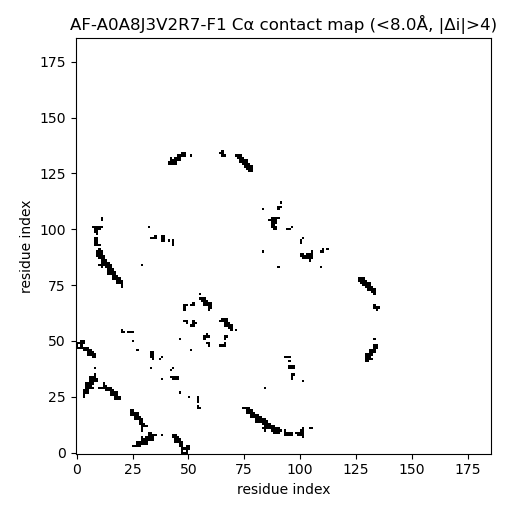36.78 157 VAL A C 1
ATOM 1113 O O . VAL A 1 157 ? 23.550 -6.706 49.792 1.00 36.78 157 VAL A O 1
ATOM 1116 N N . LEU A 1 158 ? 23.987 -8.166 51.444 1.00 35.00 158 LEU A N 1
ATOM 1117 C CA . LEU A 1 158 ? 22.760 -7.958 52.229 1.00 35.00 158 LEU A CA 1
ATOM 1118 C C . LEU A 1 158 ? 22.888 -6.822 53.259 1.00 35.00 158 LEU A C 1
ATOM 1120 O O . LEU A 1 158 ? 23.944 -6.696 53.869 1.00 35.00 158 LEU A O 1
ATOM 1124 N N . LEU A 1 159 ? 21.776 -6.126 53.545 1.00 37.72 159 LEU A N 1
ATOM 1125 C CA . LEU A 1 159 ? 21.136 -5.895 54.870 1.00 37.72 159 LEU A CA 1
ATOM 1126 C C . LEU A 1 159 ? 19.926 -4.951 54.647 1.00 37.72 159 LEU A C 1
ATOM 1128 O O . LEU A 1 159 ? 19.987 -4.086 53.785 1.00 37.72 159 LEU A O 1
ATOM 1132 N N . GLY A 1 160 ? 18.735 -5.169 55.220 1.00 29.73 160 GLY A N 1
ATOM 1133 C CA . GLY A 1 160 ? 18.392 -4.892 56.627 1.00 29.73 160 GLY A CA 1
ATOM 1134 C C . GLY A 1 160 ? 18.100 -3.386 56.817 1.00 29.73 160 GLY A C 1
ATOM 1135 O O . GLY A 1 160 ? 18.952 -2.579 56.481 1.00 29.73 160 GLY A O 1
ATOM 1136 N N . CYS A 1 161 ? 16.959 -2.891 57.316 1.00 31.42 161 CYS A N 1
ATOM 1137 C CA . CYS A 1 161 ? 15.810 -3.501 57.999 1.00 31.42 161 CYS A CA 1
ATOM 1138 C C . CYS A 1 161 ? 14.552 -2.616 57.836 1.00 31.42 161 CYS A C 1
ATOM 1140 O O . CYS A 1 161 ? 14.674 -1.395 57.848 1.00 31.42 161 CYS A O 1
ATOM 1142 N N . ALA A 1 162 ? 13.350 -3.204 57.843 1.00 38.81 162 ALA A N 1
ATOM 1143 C CA . ALA A 1 162 ? 12.132 -2.559 58.360 1.00 38.81 162 ALA A CA 1
ATOM 1144 C C . ALA A 1 162 ? 11.105 -3.636 58.754 1.00 38.81 162 ALA A C 1
ATOM 1146 O O . ALA A 1 162 ? 10.778 -4.512 57.956 1.00 38.81 162 ALA A O 1
ATOM 1147 N N . LEU A 1 163 ? 10.649 -3.603 60.009 1.00 38.91 163 LEU A N 1
ATOM 1148 C CA . LEU A 1 163 ? 9.793 -4.625 60.619 1.00 38.91 163 LEU A CA 1
ATOM 1149 C C . LEU A 1 163 ? 8.300 -4.346 60.356 1.00 38.91 163 LEU A C 1
ATOM 1151 O O . LEU A 1 163 ? 7.890 -3.197 60.219 1.00 38.91 163 LEU A O 1
ATOM 1155 N N . ALA A 1 164 ? 7.484 -5.401 60.314 1.00 37.53 164 ALA A N 1
ATOM 1156 C CA . ALA A 1 164 ? 6.037 -5.323 60.109 1.00 37.53 164 ALA A CA 1
ATOM 1157 C C . ALA A 1 164 ? 5.242 -4.999 61.391 1.00 37.53 164 ALA A C 1
ATOM 1159 O O . ALA A 1 164 ? 5.645 -5.426 62.468 1.00 37.53 164 ALA A O 1
ATOM 1160 N N . MET A 1 165 ? 4.053 -4.397 61.228 1.00 41.03 165 MET A N 1
ATOM 1161 C CA . MET A 1 165 ? 2.787 -4.719 61.932 1.00 41.03 165 MET A CA 1
ATOM 1162 C C . MET A 1 165 ? 1.622 -4.344 60.980 1.00 41.03 165 MET A C 1
ATOM 1164 O O . MET A 1 165 ? 1.685 -3.260 60.410 1.00 41.03 165 MET A O 1
ATOM 1168 N N . THR A 1 166 ? 0.636 -5.153 60.550 1.00 39.94 166 THR A N 1
ATOM 1169 C CA . THR A 1 166 ? -0.248 -6.228 61.093 1.00 39.94 166 THR A CA 1
ATOM 1170 C C . THR A 1 166 ? -1.606 -5.755 61.661 1.00 39.94 166 THR A C 1
ATOM 1172 O O . THR A 1 166 ? -1.659 -4.825 62.453 1.00 39.94 166 THR A O 1
ATOM 1175 N N . ALA A 1 167 ? -2.684 -6.479 61.277 1.00 39.47 167 ALA A N 1
ATOM 1176 C CA . ALA A 1 167 ? -4.119 -6.316 61.642 1.00 39.47 167 ALA A CA 1
ATOM 1177 C C . ALA A 1 167 ? -4.799 -4.989 61.190 1.00 39.47 167 ALA A C 1
ATOM 1179 O O . ALA A 1 167 ? -4.120 -4.002 60.965 1.00 39.47 167 ALA A O 1
ATOM 1180 N N . GLY A 1 168 ? -6.120 -4.825 61.005 1.00 36.62 168 GLY A N 1
ATOM 1181 C CA . GLY A 1 168 ? -7.325 -5.678 61.082 1.00 36.62 168 GLY A CA 1
ATOM 1182 C C . GLY A 1 168 ? -8.597 -4.775 61.018 1.00 36.62 168 GLY A C 1
ATOM 1183 O O . GLY A 1 168 ? -8.467 -3.561 61.095 1.00 36.62 168 GLY A O 1
ATOM 1184 N N . ASN A 1 169 ? -9.849 -5.243 60.889 1.00 43.16 169 ASN A N 1
ATOM 1185 C CA . ASN A 1 169 ? -10.350 -6.595 60.618 1.00 43.16 169 ASN A CA 1
ATOM 1186 C C . ASN A 1 169 ? -11.834 -6.578 60.122 1.00 43.16 169 ASN A C 1
ATOM 1188 O O . ASN A 1 169 ? -12.671 -5.941 60.748 1.00 43.16 169 ASN A O 1
ATOM 1192 N N . VAL A 1 170 ? -12.153 -7.304 59.036 1.00 41.00 170 VAL A N 1
ATOM 1193 C CA . VAL A 1 170 ? -13.359 -8.157 58.823 1.00 41.00 170 VAL A CA 1
ATOM 1194 C C . VAL A 1 170 ? -14.773 -7.680 59.290 1.00 41.00 170 VAL A C 1
ATOM 1196 O O . VAL A 1 170 ? -15.087 -7.654 60.472 1.00 41.00 170 VAL A O 1
ATOM 1199 N N . PHE A 1 171 ? -15.689 -7.557 58.306 1.00 39.41 171 PHE A N 1
ATOM 1200 C CA . PHE A 1 171 ? -17.153 -7.834 58.353 1.00 39.41 171 PHE A CA 1
ATOM 1201 C C . PHE A 1 171 ? -18.141 -6.904 59.103 1.00 39.41 171 PHE A C 1
ATOM 1203 O O . PHE A 1 171 ? -18.245 -6.927 60.327 1.00 39.41 171 PHE A O 1
ATOM 1210 N N . ARG A 1 172 ? -19.112 -6.345 58.354 1.00 44.69 172 ARG A N 1
ATOM 1211 C CA . ARG A 1 172 ? -20.547 -6.586 58.638 1.00 44.69 172 ARG A CA 1
ATOM 1212 C C . ARG A 1 172 ? -21.463 -6.341 57.431 1.00 44.69 172 ARG A C 1
ATOM 1214 O O . ARG A 1 172 ? -21.300 -5.384 56.686 1.00 44.69 172 ARG A O 1
ATOM 1221 N N . ARG A 1 173 ? -22.455 -7.226 57.278 1.00 41.12 173 ARG A N 1
ATOM 1222 C CA . ARG A 1 173 ? -23.604 -7.094 56.363 1.00 41.12 173 ARG A CA 1
ATOM 1223 C C . ARG A 1 173 ? -24.486 -5.903 56.757 1.00 41.12 173 ARG A C 1
ATOM 1225 O O . ARG A 1 173 ? -24.747 -5.755 57.947 1.00 41.12 173 ARG A O 1
ATOM 1232 N N . THR A 1 174 ? -25.137 -5.285 55.769 1.00 42.91 174 THR A N 1
ATOM 1233 C CA . THR A 1 174 ? -26.550 -4.880 55.893 1.00 42.91 174 THR A CA 1
ATOM 1234 C C . THR A 1 174 ? -27.279 -5.193 54.587 1.00 42.91 174 THR A C 1
ATOM 1236 O O . THR A 1 174 ? -26.801 -4.850 53.510 1.00 42.91 174 THR A O 1
ATOM 1239 N N . VAL A 1 175 ? -28.429 -5.861 54.689 1.00 42.59 175 VAL A N 1
ATOM 1240 C CA . VAL A 1 175 ? -29.355 -6.135 53.582 1.00 42.59 175 VAL A CA 1
ATOM 1241 C C . VAL A 1 175 ? -30.684 -5.460 53.908 1.00 42.59 175 VAL A C 1
ATOM 1243 O O . VAL A 1 175 ? -31.270 -5.748 54.945 1.00 42.59 175 VAL A O 1
ATOM 1246 N N . PHE A 1 176 ? -31.159 -4.615 52.998 1.00 44.97 176 PHE A N 1
ATOM 1247 C CA . PHE A 1 176 ? -32.537 -4.132 52.865 1.00 44.97 176 PHE A CA 1
ATOM 1248 C C . PHE A 1 176 ? -32.765 -3.900 51.354 1.00 44.97 176 PHE A C 1
ATOM 1250 O O . PHE A 1 176 ? -31.852 -3.436 50.681 1.00 44.97 176 PHE A O 1
ATOM 1257 N N . GLY A 1 177 ? -33.903 -4.207 50.728 1.00 36.78 177 GLY A N 1
ATOM 1258 C CA . GLY A 1 177 ? -35.115 -4.853 51.238 1.00 36.78 177 GLY A CA 1
ATOM 1259 C C . GLY A 1 177 ? -36.388 -4.136 50.773 1.00 36.78 177 GLY A C 1
ATOM 1260 O O . GLY A 1 177 ? -36.778 -3.177 51.422 1.00 36.78 177 GLY A O 1
ATOM 1261 N N . ARG A 1 178 ? -37.058 -4.673 49.732 1.00 43.22 178 ARG A N 1
ATOM 1262 C CA . ARG A 1 178 ? -38.340 -4.219 49.116 1.00 43.22 178 ARG A CA 1
ATOM 1263 C C . ARG A 1 178 ? -38.306 -2.812 48.468 1.00 43.22 178 ARG A C 1
ATOM 1265 O O . ARG A 1 178 ? -37.596 -1.943 48.937 1.00 43.22 178 ARG A O 1
ATOM 1272 N N . ALA A 1 179 ? -38.925 -2.507 47.321 1.00 41.00 179 ALA A N 1
ATOM 1273 C CA . ALA A 1 179 ? -40.089 -3.008 46.560 1.00 41.00 179 ALA A CA 1
ATOM 1274 C C . ALA A 1 179 ? -41.466 -2.405 46.939 1.00 41.00 179 ALA A C 1
ATOM 1276 O O . ALA A 1 179 ? -41.884 -2.501 48.087 1.00 41.00 179 ALA A O 1
ATOM 1277 N N . ALA A 1 180 ? -42.170 -1.938 45.890 1.00 44.94 180 ALA A N 1
ATOM 1278 C CA . ALA A 1 180 ? -43.591 -1.554 45.772 1.00 44.94 180 ALA A CA 1
ATOM 1279 C C . ALA A 1 180 ? -44.079 -0.185 46.311 1.00 44.94 180 ALA A C 1
ATOM 1281 O O . ALA A 1 180 ? -44.318 -0.038 47.502 1.00 44.94 180 ALA A O 1
ATOM 1282 N N . ASP A 1 181 ? -44.326 0.759 45.384 1.00 46.62 181 ASP A N 1
ATOM 1283 C CA . ASP A 1 181 ? -45.575 1.543 45.163 1.00 46.62 181 ASP A CA 1
ATOM 1284 C C . ASP A 1 181 ? -45.321 2.568 44.014 1.00 46.62 181 ASP A C 1
ATOM 1286 O O . ASP A 1 181 ? -44.168 2.912 43.771 1.00 46.62 181 ASP A O 1
ATOM 1290 N N . ARG A 1 182 ? -46.273 3.112 43.231 1.00 50.72 182 ARG A N 1
ATOM 1291 C CA . ARG A 1 182 ? -47.663 2.741 42.875 1.00 50.72 182 ARG A CA 1
ATOM 1292 C C . ARG A 1 182 ? -48.078 3.499 41.585 1.00 50.72 182 ARG A C 1
ATOM 1294 O O . ARG A 1 182 ? -47.504 4.535 41.287 1.00 50.72 182 ARG A O 1
ATOM 1301 N N . LEU A 1 183 ? -49.072 2.968 40.857 1.00 50.41 183 LEU A N 1
ATOM 1302 C CA . LEU A 1 183 ? -50.036 3.611 39.915 1.00 50.41 183 LEU A CA 1
ATOM 1303 C C . LEU A 1 183 ? -49.728 5.049 39.403 1.00 50.41 183 LEU A C 1
ATOM 1305 O O . LEU A 1 183 ? -49.674 5.991 40.180 1.00 50.41 183 LEU A O 1
ATOM 1309 N N . ARG A 1 184 ? -49.528 5.297 38.098 1.00 50.91 184 ARG A N 1
ATOM 1310 C CA . ARG A 1 184 ? -50.533 5.331 36.997 1.00 50.91 184 ARG A CA 1
ATOM 1311 C C . ARG A 1 184 ? -51.701 6.310 37.263 1.00 50.91 184 ARG A C 1
ATOM 1313 O O . ARG A 1 184 ? -52.529 6.029 38.122 1.00 50.91 184 ARG A O 1
ATOM 1320 N N . GLY A 1 185 ? -51.808 7.403 36.488 1.00 50.38 185 GLY A N 1
ATOM 1321 C CA . GLY A 1 185 ? -52.910 8.370 36.643 1.00 50.38 185 GLY A CA 1
ATOM 1322 C C . GLY A 1 185 ? -52.839 9.680 35.839 1.00 50.38 185 GLY A C 1
ATOM 1323 O O . GLY A 1 185 ? -52.906 10.744 36.450 1.00 50.38 185 GLY A O 1
ATOM 1324 N N . ARG A 1 186 ? -52.729 9.618 34.506 1.00 54.44 186 ARG A N 1
ATOM 1325 C CA . ARG A 1 186 ? -53.273 10.591 33.532 1.00 54.44 186 ARG A CA 1
ATOM 1326 C C . ARG A 1 186 ? -53.275 9.963 32.139 1.00 54.44 186 ARG A C 1
ATOM 1328 O O . ARG A 1 186 ? -52.419 9.075 31.930 1.00 54.44 186 ARG A O 1
#

Secondary structure (DSSP, 8-state):
--TTEEEESSSPTT-EEEEEETTEEEEEEEEEE--BTBGGGT---EE-HHHHHHHHT-EE-TTT--EES---SEEEEEEEEEE--SSSB--SS---GGG-GGGSB--S-----S-----SSS--S----EEEE-----------------------------------------------------

Mean predicted aligned error: 17.14 Å

Sequence (186 aa):
MQKGLAASPSWPMGTKGYVVYQGKKAEFFIGDRGPGIPSNKGVMLDLDGKTFAYLTGGTWDRSSLTVHGTDLGHIGVTYVVTQWGEGPGKKGAPLPFSSGAYSKVDHSPATATCPASTSSGTAPAGLGTFSVPAFSGVLAAGPHSGQAIPAADVSAVLLGCALAMTAGNVFRRTVFGRAADRLRGR

Radius of gyration: 28.87 Å; Cα contacts (8 Å, |Δi|>4): 316; chains: 1; bounding box: 87×44×82 Å

Solvent-accessible surface area (backbone atoms only — not comparable to full-atom values): 11955 Å² total; per-residue (Å²): 135,56,77,28,36,21,21,26,15,9,47,16,36,61,21,25,31,36,38,38,35,99,88,42,75,47,59,36,32,27,76,47,79,14,37,61,80,54,11,92,74,55,26,58,39,30,41,24,42,60,45,43,10,65,60,75,65,24,46,59,41,86,86,82,63,36,58,42,85,57,92,66,56,55,48,69,27,42,68,48,80,78,42,82,29,87,41,41,5,37,82,79,78,82,46,43,34,90,70,50,32,39,76,38,70,56,82,65,73,81,75,72,84,60,81,77,90,70,85,82,85,85,84,87,89,80,85,58,72,34,34,25,49,51,62,81,81,83,85,84,85,84,90,76,88,85,85,89,83,84,91,80,92,84,82,88,85,90,78,89,88,86,87,91,85,83,90,86,82,87,90,81,90,87,88,84,81,84,87,90,87,78,83,88,91,132